Protein AF-A0A126QUI0-F1 (afdb_monomer_lite)

Sequence (239 aa):
MGNRAVITTEESFEKNSGLGVYLHWNGGRDSVQGFLEYCRLRSFRKPESDDYGWARLCQVAANFLGADGCSIGVDDISRLDMDNGDNGVYLIKDWKIVGRRFFDGEEQDCYSLHDFLHALDESQPEQQQLGNDMIDCLLYHDKVISDISWNYQYEINKRAEEGRNVEGFHVGRYYACNEKDPKTFVKITDKTRMELILEIEGEEKKLPRFIWKDGSESTILEDEYGRARTLDSSKEVIA

Radius of gyration: 23.45 Å; chains: 1; bounding box: 68×42×62 Å

Foldseek 3Di:
DAQKEKEDAPVLVVVLWDKIKIFPHNNADLSLLLLLVLCLQQVFDDPVPDCRNVVSSCQLSDLLVDDPDPGMDMDINNPDPQLVVHQHYFHDDSSDGPDGDNDDDDHDDPDDSLVSNQSSLVSHDPQSRCDSVSSVVCVVVVHHPVVPDDPPVVVVVVCVVVVHDDDDDHDDDDWPQPPVHNVFTFDQDPDPQDFGWGQGPNDTDTDQWWAFPVRDIDGQDQDVVRDGDDDPPVTHTDD

pLDDT: mean 71.41, std 26.22, range [27.52, 98.56]

Structure (mmCIF, N/CA/C/O backbone):
data_AF-A0A126QUI0-F1
#
_entry.id   AF-A0A126QUI0-F1
#
loop_
_atom_site.group_PDB
_atom_site.id
_atom_site.type_symbol
_atom_site.label_atom_id
_atom_site.label_alt_id
_atom_site.label_comp_id
_atom_site.label_asym_id
_atom_site.label_entity_id
_atom_site.label_seq_id
_atom_site.pdbx_PDB_ins_code
_atom_site.Cartn_x
_atom_site.Cartn_y
_atom_site.Cartn_z
_atom_site.occupancy
_atom_site.B_iso_or_equiv
_atom_site.auth_seq_id
_atom_site.auth_comp_id
_atom_site.auth_asym_id
_atom_site.auth_atom_id
_atom_site.pdbx_PDB_model_num
ATOM 1 N N . MET A 1 1 ? 24.501 1.499 -6.455 1.00 55.53 1 MET A N 1
ATOM 2 C CA . MET A 1 1 ? 23.534 1.845 -5.391 1.00 55.53 1 MET A CA 1
ATOM 3 C C . MET A 1 1 ? 22.246 1.164 -5.792 1.00 55.53 1 MET A C 1
ATOM 5 O O . MET A 1 1 ? 21.910 1.258 -6.965 1.00 55.53 1 MET A O 1
ATOM 9 N N . GLY A 1 2 ? 21.687 0.348 -4.903 1.00 80.06 2 GLY A N 1
ATOM 10 C CA . GLY A 1 2 ? 20.701 -0.683 -5.246 1.00 80.06 2 GLY A CA 1
ATOM 11 C C . GLY A 1 2 ? 19.479 -0.637 -4.336 1.00 80.06 2 GLY A C 1
ATOM 12 O O . GLY A 1 2 ? 19.351 0.284 -3.536 1.00 80.06 2 GLY A O 1
ATOM 13 N N . ASN A 1 3 ? 18.610 -1.641 -4.442 1.00 91.44 3 ASN A N 1
ATOM 14 C CA . ASN A 1 3 ? 17.268 -1.699 -3.837 1.00 91.44 3 ASN A CA 1
ATOM 15 C C . ASN A 1 3 ? 16.217 -0.804 -4.529 1.00 91.44 3 ASN A C 1
ATOM 17 O O . ASN A 1 3 ? 15.469 -0.061 -3.884 1.00 91.44 3 ASN A O 1
ATOM 21 N N . ARG A 1 4 ? 16.171 -0.890 -5.863 1.00 95.38 4 ARG A N 1
ATOM 22 C CA . ARG A 1 4 ? 15.147 -0.277 -6.722 1.00 95.38 4 ARG A CA 1
ATOM 23 C C . ARG A 1 4 ? 14.036 -1.252 -7.064 1.00 95.38 4 ARG A C 1
ATOM 25 O O . ARG A 1 4 ? 14.296 -2.450 -7.091 1.00 95.38 4 ARG A O 1
ATOM 32 N N . ALA A 1 5 ? 12.843 -0.748 -7.361 1.00 97.50 5 ALA A N 1
ATOM 33 C CA . ALA A 1 5 ? 11.744 -1.530 -7.927 1.00 97.50 5 ALA A CA 1
ATOM 34 C C . ALA A 1 5 ? 10.795 -0.660 -8.751 1.00 97.50 5 ALA A C 1
ATOM 36 O O . ALA A 1 5 ? 10.713 0.550 -8.541 1.00 97.50 5 ALA A O 1
ATOM 37 N N . VAL A 1 6 ? 10.013 -1.305 -9.614 1.00 98.19 6 VAL A N 1
ATOM 38 C CA . VAL A 1 6 ? 8.807 -0.726 -10.215 1.00 98.19 6 VAL A CA 1
ATOM 39 C C . VAL A 1 6 ? 7.585 -1.514 -9.744 1.00 98.19 6 VAL A C 1
ATOM 41 O O . VAL A 1 6 ? 7.621 -2.738 -9.665 1.00 98.19 6 VAL A O 1
ATOM 44 N N . ILE A 1 7 ? 6.492 -0.826 -9.438 1.00 98.50 7 ILE A N 1
ATOM 45 C CA . ILE A 1 7 ? 5.195 -1.412 -9.094 1.00 98.50 7 ILE A CA 1
ATOM 46 C C . ILE A 1 7 ? 4.208 -1.022 -10.190 1.00 98.50 7 ILE A C 1
ATOM 48 O O . ILE A 1 7 ? 4.038 0.164 -10.475 1.00 98.50 7 ILE A O 1
ATOM 52 N N . THR A 1 8 ? 3.548 -2.001 -10.803 1.00 98.25 8 THR A N 1
ATOM 53 C CA . THR A 1 8 ? 2.484 -1.768 -11.789 1.00 98.25 8 THR A CA 1
ATOM 54 C C . THR A 1 8 ? 1.475 -2.924 -11.799 1.00 98.25 8 THR A C 1
ATOM 56 O O . THR A 1 8 ? 1.642 -3.911 -11.085 1.00 98.25 8 THR A O 1
ATOM 59 N N . THR A 1 9 ? 0.408 -2.818 -12.585 1.00 97.62 9 THR A N 1
ATOM 60 C CA . THR A 1 9 ? -0.554 -3.908 -12.806 1.00 97.62 9 THR A CA 1
ATOM 61 C C . THR A 1 9 ? -0.087 -4.819 -13.940 1.00 97.62 9 THR A C 1
ATOM 63 O O . THR A 1 9 ? 0.653 -4.400 -14.832 1.00 97.62 9 THR A O 1
ATOM 66 N N . GLU A 1 10 ? -0.543 -6.074 -13.941 1.00 96.25 10 GLU A N 1
ATOM 67 C CA . GLU A 1 10 ? -0.253 -7.013 -15.038 1.00 96.25 10 GLU A CA 1
ATOM 68 C C . GLU A 1 10 ? -0.769 -6.492 -16.388 1.00 96.25 10 GLU A C 1
ATOM 70 O O . GLU A 1 10 ? -0.055 -6.558 -17.384 1.00 96.25 10 GLU A O 1
ATOM 75 N N . GLU A 1 11 ? -1.954 -5.874 -16.406 1.00 95.31 11 GLU A N 1
ATOM 76 C CA . GLU A 1 11 ? -2.524 -5.281 -17.619 1.00 95.31 11 GLU A CA 1
ATOM 77 C C . GLU A 1 11 ? -1.644 -4.162 -18.191 1.00 95.31 11 GLU A C 1
ATOM 79 O O . GLU A 1 11 ? -1.384 -4.146 -19.397 1.00 95.31 11 GLU A O 1
ATOM 84 N N . SER A 1 12 ? -1.182 -3.233 -17.343 1.00 95.81 12 SER A N 1
ATOM 85 C CA . SER A 1 12 ? -0.275 -2.173 -17.785 1.00 95.81 12 SER A CA 1
ATOM 86 C C . SER A 1 12 ? 1.005 -2.784 -18.343 1.00 95.81 12 SER A C 1
ATOM 88 O O . SER A 1 12 ? 1.416 -2.435 -19.449 1.00 95.81 12 SER A O 1
ATOM 90 N N . PHE A 1 13 ? 1.592 -3.743 -17.616 1.00 96.75 13 PHE A N 1
ATOM 91 C CA . PHE A 1 13 ? 2.826 -4.424 -18.001 1.00 96.75 13 PHE A CA 1
ATOM 92 C C . PHE A 1 13 ? 2.733 -5.084 -19.379 1.00 96.75 13 PHE A C 1
ATOM 94 O O . PHE A 1 13 ? 3.585 -4.848 -20.233 1.00 96.75 13 PHE A O 1
ATOM 101 N N . GLU A 1 14 ? 1.685 -5.872 -19.627 1.00 96.25 14 GLU A N 1
ATOM 102 C CA . GLU A 1 14 ? 1.482 -6.558 -20.909 1.00 96.25 14 GLU A CA 1
ATOM 103 C C . GLU A 1 14 ? 1.311 -5.582 -22.078 1.00 96.25 14 GLU A C 1
ATOM 105 O O . GLU A 1 14 ? 1.787 -5.840 -23.185 1.00 96.25 14 GLU A O 1
ATOM 110 N N . LYS A 1 15 ? 0.659 -4.441 -21.835 1.00 96.38 15 LYS A N 1
ATOM 111 C CA . LYS A 1 15 ? 0.484 -3.378 -22.832 1.00 96.38 15 LYS A CA 1
ATOM 112 C C . LYS A 1 15 ? 1.730 -2.515 -23.014 1.00 96.38 15 LYS A C 1
ATOM 114 O O . LYS A 1 15 ? 1.775 -1.733 -23.963 1.00 96.38 15 LYS A O 1
ATOM 119 N N . ASN A 1 16 ? 2.709 -2.633 -22.116 1.00 95.25 16 ASN A N 1
ATOM 120 C CA . ASN A 1 16 ? 3.830 -1.710 -21.984 1.00 95.25 16 ASN A CA 1
ATOM 121 C C . ASN A 1 16 ? 3.371 -0.234 -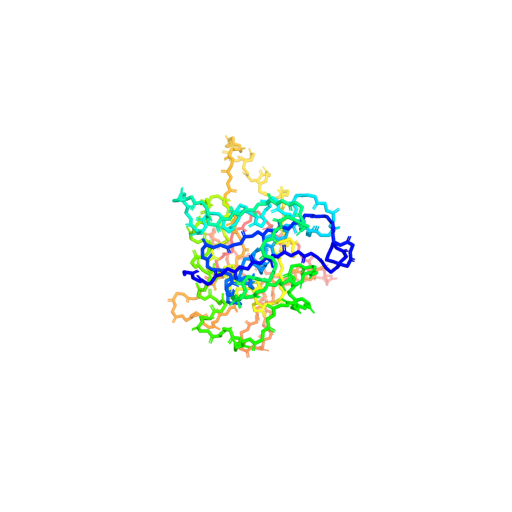21.971 1.00 95.25 16 ASN A C 1
ATOM 123 O O . ASN A 1 16 ? 3.959 0.615 -22.638 1.00 95.25 16 ASN A O 1
ATOM 127 N N . SER A 1 17 ? 2.257 0.050 -21.291 1.00 95.94 17 SER A N 1
ATOM 128 C CA . SER A 1 17 ? 1.678 1.391 -21.155 1.00 95.94 17 SER A CA 1
ATOM 129 C C . SER A 1 17 ? 0.709 1.428 -19.975 1.00 95.94 17 SER A C 1
ATOM 131 O O . SER A 1 17 ? 0.056 0.431 -19.677 1.00 95.94 17 SER A O 1
ATOM 133 N N . GLY A 1 18 ? 0.597 2.579 -19.317 1.00 94.75 18 GLY A N 1
ATOM 134 C CA . GLY A 1 18 ? -0.166 2.765 -18.085 1.00 94.75 18 GLY A CA 1
ATOM 135 C C . GLY A 1 18 ? 0.733 3.191 -16.930 1.00 94.75 18 GLY A C 1
ATOM 136 O O . GLY A 1 18 ? 1.946 3.293 -17.079 1.00 94.75 18 GLY A O 1
ATOM 137 N N . LEU A 1 19 ? 0.139 3.464 -15.770 1.00 96.31 19 LEU A N 1
ATOM 138 C CA . LEU A 1 19 ? 0.868 3.984 -14.613 1.00 96.31 19 LEU A CA 1
ATOM 139 C C . LEU A 1 19 ? 1.772 2.928 -13.966 1.00 96.31 19 LEU A C 1
ATOM 141 O O . LEU A 1 19 ? 1.395 1.762 -13.810 1.00 96.31 19 LEU A O 1
ATOM 145 N N . GLY A 1 20 ? 2.945 3.371 -13.521 1.00 96.94 20 GLY A N 1
ATOM 146 C CA . GLY A 1 20 ? 3.771 2.640 -12.572 1.00 96.94 20 GLY A CA 1
ATOM 147 C C . GLY A 1 20 ? 4.423 3.561 -11.553 1.00 96.94 20 GLY A C 1
ATOM 148 O O . GLY A 1 20 ? 4.577 4.764 -11.771 1.00 96.94 20 GLY A O 1
ATOM 149 N N . VAL A 1 21 ? 4.811 2.965 -10.431 1.00 97.69 21 VAL A N 1
ATOM 150 C CA . VAL A 1 21 ? 5.518 3.642 -9.343 1.00 97.69 21 VAL A CA 1
ATOM 151 C C . VAL A 1 21 ? 6.919 3.070 -9.246 1.00 97.69 21 VAL A C 1
ATOM 153 O O . VAL A 1 21 ? 7.087 1.869 -9.061 1.00 97.69 21 VAL A O 1
ATOM 156 N N . TYR A 1 22 ? 7.921 3.927 -9.365 1.00 97.06 22 TYR A N 1
ATOM 157 C CA . TYR A 1 22 ? 9.320 3.592 -9.133 1.00 97.06 22 TYR A CA 1
ATOM 158 C C . TYR A 1 22 ? 9.705 3.880 -7.679 1.00 97.06 22 TYR A C 1
ATOM 160 O O . TYR A 1 22 ? 9.282 4.898 -7.133 1.00 97.06 22 TYR A O 1
ATOM 168 N N . LEU A 1 23 ? 10.532 3.022 -7.080 1.00 96.25 23 LEU A N 1
ATOM 169 C CA . LEU A 1 23 ? 11.064 3.157 -5.719 1.00 96.25 23 LEU A CA 1
ATOM 170 C C . LEU A 1 23 ? 12.595 3.082 -5.713 1.00 96.25 23 LEU A C 1
ATOM 172 O O . LEU A 1 23 ? 13.169 2.243 -6.408 1.00 96.25 23 LEU A O 1
ATOM 176 N N . HIS A 1 24 ? 13.242 3.926 -4.901 1.00 92.69 24 HIS A N 1
ATOM 177 C CA . HIS A 1 24 ? 14.683 3.921 -4.624 1.00 92.69 24 HIS A CA 1
ATOM 178 C C . HIS A 1 24 ? 15.038 4.761 -3.378 1.00 92.69 24 HIS A C 1
ATOM 180 O O . HIS A 1 24 ? 15.360 5.931 -3.470 1.00 92.69 24 HIS A O 1
ATOM 186 N N . TRP A 1 25 ? 15.111 4.244 -2.167 1.00 91.44 25 TRP A N 1
ATOM 187 C CA . TRP A 1 25 ? 15.349 2.859 -1.783 1.00 91.44 25 TRP A CA 1
ATOM 188 C C . TRP A 1 25 ? 14.033 2.193 -1.352 1.00 91.44 25 TRP A C 1
ATOM 190 O O . TRP A 1 25 ? 12.963 2.759 -1.562 1.00 91.44 25 TRP A O 1
ATOM 200 N N . ASN A 1 26 ? 14.101 1.004 -0.747 1.00 93.19 26 ASN A N 1
ATOM 201 C CA . ASN A 1 26 ? 12.936 0.216 -0.311 1.00 93.19 26 ASN A CA 1
ATOM 202 C C . ASN A 1 26 ? 12.097 -0.373 -1.462 1.00 93.19 26 ASN A C 1
ATOM 204 O O . ASN A 1 26 ? 10.881 -0.506 -1.353 1.00 93.19 26 ASN A O 1
ATOM 208 N N . GLY A 1 27 ? 12.749 -0.769 -2.559 1.00 95.19 27 GLY A N 1
ATOM 209 C CA . GLY A 1 27 ? 12.136 -1.608 -3.594 1.00 95.19 27 GLY A CA 1
ATOM 210 C C . GLY A 1 27 ? 12.020 -3.095 -3.219 1.00 95.19 27 GLY A C 1
ATOM 211 O O . GLY A 1 27 ? 11.496 -3.895 -3.990 1.00 95.19 27 GLY A O 1
ATOM 212 N N . GLY A 1 28 ? 12.539 -3.500 -2.065 1.00 95.62 28 GLY A N 1
ATOM 213 C CA . GLY A 1 28 ? 12.534 -4.881 -1.601 1.00 95.62 28 GLY A CA 1
ATOM 214 C C . GLY A 1 28 ? 11.150 -5.383 -1.188 1.00 95.62 28 GLY A C 1
ATOM 215 O O . GLY A 1 28 ? 10.213 -4.601 -0.999 1.00 95.62 28 GLY A O 1
ATOM 216 N N . ARG A 1 29 ? 11.017 -6.708 -1.079 1.00 96.19 29 ARG A N 1
ATOM 217 C CA . ARG A 1 29 ? 9.735 -7.397 -0.880 1.00 96.19 29 ARG A CA 1
ATOM 218 C C . ARG A 1 29 ? 8.994 -6.923 0.356 1.00 96.19 29 ARG A C 1
ATOM 220 O O . ARG A 1 29 ? 7.809 -6.613 0.253 1.00 96.19 29 ARG A O 1
ATOM 227 N N . ASP A 1 30 ? 9.702 -6.848 1.479 1.00 95.31 30 ASP A N 1
ATOM 228 C CA . ASP A 1 30 ? 9.150 -6.479 2.783 1.00 95.31 30 ASP A CA 1
ATOM 229 C C . ASP A 1 30 ? 8.467 -5.109 2.700 1.00 95.31 30 ASP A C 1
ATOM 231 O O . ASP A 1 30 ? 7.315 -4.938 3.103 1.00 95.31 30 ASP A O 1
ATOM 235 N N . SER A 1 31 ? 9.146 -4.144 2.073 1.00 96.62 31 SER A N 1
ATOM 236 C CA . SER A 1 31 ? 8.644 -2.781 1.923 1.00 96.62 31 SER A CA 1
ATOM 237 C C . SER A 1 31 ? 7.492 -2.685 0.932 1.00 96.62 31 SER A C 1
ATOM 239 O O . SER A 1 31 ? 6.463 -2.090 1.244 1.00 96.62 31 SER A O 1
ATOM 241 N N . VAL A 1 32 ? 7.627 -3.292 -0.253 1.00 98.00 32 VAL A N 1
ATOM 242 C CA . VAL A 1 32 ? 6.565 -3.253 -1.269 1.00 98.00 32 VAL A CA 1
ATOM 243 C C . VAL A 1 32 ? 5.300 -3.926 -0.745 1.00 98.00 32 VAL A C 1
ATOM 245 O O . VAL A 1 32 ? 4.210 -3.375 -0.892 1.00 98.00 32 VAL A O 1
ATOM 248 N N . GLN A 1 33 ? 5.428 -5.074 -0.080 1.00 97.88 33 GLN A N 1
ATOM 249 C CA . GLN A 1 33 ? 4.297 -5.742 0.552 1.00 97.88 33 GLN A CA 1
ATOM 250 C C . GLN A 1 33 ? 3.677 -4.878 1.656 1.00 97.88 33 GLN A C 1
ATOM 252 O O . GLN A 1 33 ? 2.456 -4.750 1.693 1.00 97.88 33 GLN A O 1
ATOM 257 N N . GLY A 1 34 ? 4.489 -4.241 2.501 1.00 98.06 34 GLY A N 1
ATOM 258 C CA . GLY A 1 34 ? 4.008 -3.340 3.545 1.00 98.06 34 GLY A CA 1
ATOM 259 C C . GLY A 1 34 ? 3.244 -2.125 3.011 1.00 98.06 34 GLY A C 1
ATOM 260 O O . GLY A 1 34 ? 2.153 -1.829 3.495 1.00 98.06 34 GLY A O 1
ATOM 261 N N . PHE A 1 35 ? 3.750 -1.454 1.970 1.00 98.38 35 PHE A N 1
ATOM 262 C CA . PHE A 1 35 ? 3.059 -0.311 1.358 1.00 98.38 35 PHE A CA 1
ATOM 263 C C . PHE A 1 35 ? 1.693 -0.700 0.786 1.00 98.38 35 PHE A C 1
ATOM 265 O O . PHE A 1 35 ? 0.703 0.012 0.986 1.00 98.38 35 PHE A O 1
ATOM 272 N N . LEU A 1 36 ? 1.633 -1.832 0.081 1.00 98.56 36 LEU A N 1
ATOM 273 C CA . LEU A 1 36 ? 0.393 -2.338 -0.501 1.00 98.56 36 LEU A CA 1
ATOM 274 C C . LEU A 1 36 ? -0.598 -2.756 0.591 1.00 98.56 36 LEU A C 1
ATOM 276 O O . LEU A 1 36 ? -1.766 -2.367 0.543 1.00 98.56 36 LEU A O 1
ATOM 280 N N . GLU A 1 37 ? -0.126 -3.478 1.608 1.00 98.44 37 GLU A N 1
ATOM 281 C CA . GLU A 1 37 ? -0.962 -3.950 2.707 1.00 98.44 37 GLU A CA 1
ATOM 282 C C . GLU A 1 37 ? -1.531 -2.784 3.517 1.00 98.44 37 GLU A C 1
ATOM 284 O O . GLU A 1 37 ? -2.728 -2.755 3.788 1.00 98.44 37 GLU A O 1
ATOM 289 N N . TYR A 1 38 ? -0.739 -1.751 3.806 1.00 98.38 38 TYR A N 1
ATOM 290 C CA . TYR A 1 38 ? -1.246 -0.551 4.469 1.00 98.38 38 TYR A CA 1
ATOM 291 C C . TYR A 1 38 ? -2.357 0.131 3.655 1.00 98.38 38 TYR A C 1
ATOM 293 O O . TYR A 1 38 ? -3.402 0.504 4.196 1.00 98.38 38 TYR A O 1
ATOM 301 N N . CYS A 1 39 ? -2.190 0.240 2.332 1.00 98.00 39 CYS A N 1
ATOM 302 C CA . CYS A 1 39 ? -3.229 0.784 1.457 1.00 98.00 39 CYS A CA 1
ATOM 303 C C . CYS A 1 39 ? -4.512 -0.069 1.472 1.00 98.00 39 CYS A C 1
ATOM 305 O O . CYS A 1 39 ? -5.620 0.486 1.482 1.00 98.00 39 CYS A O 1
ATOM 307 N N . ARG A 1 40 ? -4.372 -1.402 1.534 1.00 97.38 40 ARG A N 1
ATOM 308 C CA . ARG A 1 40 ? -5.484 -2.347 1.719 1.00 97.38 40 ARG A CA 1
ATOM 309 C C . ARG A 1 40 ? -6.194 -2.100 3.046 1.00 97.38 40 ARG A C 1
ATOM 311 O O . ARG A 1 40 ? -7.404 -1.878 3.043 1.00 97.38 40 ARG A O 1
ATOM 318 N N . LEU A 1 41 ? -5.455 -2.077 4.158 1.00 92.69 41 LEU A N 1
ATOM 319 C CA . LEU A 1 41 ? -5.976 -1.848 5.510 1.00 92.69 41 LEU A CA 1
ATOM 320 C C . LEU A 1 41 ? -6.759 -0.535 5.591 1.00 92.69 41 LEU A C 1
ATOM 322 O O . LEU A 1 41 ? -7.856 -0.500 6.144 1.00 92.69 41 LEU A O 1
ATOM 326 N N . ARG A 1 42 ? -6.271 0.523 4.938 1.00 91.06 42 ARG A N 1
ATOM 327 C CA . ARG A 1 42 ? -6.943 1.829 4.835 1.00 91.06 42 ARG A CA 1
ATOM 328 C C . ARG A 1 42 ? -8.165 1.858 3.920 1.00 91.06 42 ARG A C 1
ATOM 330 O O . ARG A 1 42 ? -8.820 2.895 3.825 1.00 91.06 42 ARG A O 1
ATOM 337 N N . SER A 1 43 ? -8.501 0.743 3.272 1.00 91.31 43 SER A N 1
ATOM 338 C CA . SER A 1 43 ? -9.598 0.651 2.301 1.00 91.31 43 SER A CA 1
ATOM 339 C C . SER A 1 43 ? -9.471 1.672 1.168 1.00 91.31 43 SER A C 1
ATOM 341 O O . SER A 1 43 ? -10.472 2.192 0.670 1.00 91.31 43 SER A O 1
ATOM 343 N N . PHE A 1 44 ? -8.240 1.993 0.761 1.00 93.25 44 PHE A N 1
ATOM 344 C CA . PHE A 1 44 ? -8.037 2.859 -0.390 1.00 93.25 44 PHE A CA 1
ATOM 345 C C . PHE A 1 44 ? -8.510 2.171 -1.671 1.00 93.25 44 PHE A C 1
ATOM 347 O O . PHE A 1 44 ? -8.471 0.942 -1.803 1.00 93.25 44 PHE A O 1
ATOM 354 N N . ARG A 1 45 ? -8.968 2.989 -2.626 1.00 92.06 45 ARG A N 1
ATOM 355 C CA . ARG A 1 45 ? -9.365 2.508 -3.953 1.00 92.06 45 ARG A CA 1
ATOM 356 C C . ARG A 1 45 ? -8.209 1.764 -4.588 1.00 92.06 45 ARG A C 1
ATOM 358 O O . ARG A 1 45 ? -7.064 2.174 -4.460 1.00 92.06 45 ARG A O 1
ATOM 365 N N . LYS A 1 46 ? -8.528 0.674 -5.264 1.00 93.38 46 LYS A N 1
ATOM 366 C CA . LYS A 1 46 ? -7.527 -0.212 -5.835 1.00 93.38 46 LYS A CA 1
ATOM 367 C C . LYS A 1 46 ? -6.863 0.446 -7.054 1.00 93.38 46 LYS A C 1
ATOM 369 O O . LYS A 1 46 ? -7.560 1.164 -7.776 1.00 93.38 46 LYS A O 1
ATOM 374 N N . PRO A 1 47 ? -5.572 0.197 -7.321 1.00 91.12 47 PRO A N 1
ATOM 375 C CA . PRO A 1 47 ? -4.867 0.785 -8.464 1.00 91.12 47 PRO A CA 1
ATOM 376 C C . PRO A 1 47 ? -5.437 0.403 -9.841 1.00 91.12 47 PRO A C 1
ATOM 378 O O . PRO A 1 47 ? -5.202 1.109 -10.818 1.00 91.12 47 PRO A O 1
ATOM 381 N N . GLU A 1 48 ? -6.198 -0.694 -9.934 1.00 89.44 48 GLU A N 1
ATOM 382 C CA . GLU A 1 48 ? -6.878 -1.123 -11.165 1.00 89.44 48 GLU A CA 1
ATOM 383 C C . GLU A 1 48 ? -8.189 -0.361 -11.416 1.00 89.44 48 GLU A C 1
ATOM 385 O O . GLU A 1 48 ? -8.717 -0.395 -12.525 1.00 89.44 48 GLU A O 1
ATOM 390 N N . SER A 1 49 ? -8.743 0.294 -10.390 1.00 85.62 49 SER A N 1
ATOM 391 C CA . SER A 1 49 ? -10.013 1.014 -10.503 1.00 85.62 49 SER A CA 1
ATOM 392 C C . SER A 1 49 ? -9.843 2.374 -11.178 1.00 85.62 49 SER A C 1
ATOM 394 O O . SER A 1 49 ? -10.614 2.708 -12.075 1.00 85.62 49 SER A O 1
ATOM 396 N N . ASP A 1 50 ? -8.887 3.178 -10.703 1.00 82.56 50 ASP A N 1
ATOM 397 C CA . ASP A 1 50 ? -8.610 4.541 -11.166 1.00 82.56 50 ASP A CA 1
ATOM 398 C C . ASP A 1 50 ? -7.228 5.045 -10.680 1.00 82.56 50 ASP A C 1
ATOM 400 O O . ASP A 1 50 ? -6.443 4.325 -10.057 1.00 82.56 50 ASP A O 1
ATOM 404 N N . ASP A 1 51 ? -6.923 6.310 -10.972 1.00 88.56 51 ASP A N 1
ATOM 405 C CA . ASP A 1 51 ? -5.690 7.007 -10.594 1.00 88.56 51 ASP A CA 1
ATOM 406 C C . ASP A 1 51 ? -5.568 7.308 -9.084 1.00 88.56 51 ASP A C 1
ATOM 408 O O . ASP A 1 51 ? -4.458 7.522 -8.585 1.00 88.56 51 ASP A O 1
ATOM 412 N N . TYR A 1 52 ? -6.662 7.263 -8.315 1.00 92.50 52 TYR A N 1
ATOM 413 C CA . TYR A 1 52 ? -6.631 7.554 -6.876 1.00 92.50 52 TYR A CA 1
ATOM 414 C C . TYR A 1 52 ? -5.891 6.482 -6.074 1.00 92.50 52 TYR A C 1
ATOM 416 O O . TYR A 1 52 ? -5.262 6.813 -5.064 1.00 92.50 52 TYR A O 1
ATOM 424 N N . GLY A 1 53 ? -5.949 5.214 -6.497 1.00 94.50 53 GLY A N 1
ATOM 425 C CA . GLY A 1 53 ? -5.182 4.140 -5.861 1.00 94.50 53 GLY A CA 1
ATOM 426 C C . GLY A 1 53 ? -3.680 4.406 -5.940 1.00 94.50 53 GLY A C 1
ATOM 427 O O . GLY A 1 53 ? -2.990 4.408 -4.922 1.00 94.50 53 GLY A O 1
ATOM 428 N N . TRP A 1 54 ? -3.192 4.763 -7.128 1.00 96.75 54 TRP A N 1
ATOM 429 C CA . TRP A 1 54 ? -1.797 5.154 -7.342 1.00 96.75 54 TRP A CA 1
ATOM 430 C C . TRP A 1 54 ? -1.399 6.360 -6.496 1.00 96.75 54 TRP A C 1
ATOM 432 O O . TRP A 1 54 ? -0.375 6.319 -5.817 1.00 96.75 54 TRP A O 1
ATOM 442 N N . ALA A 1 55 ? -2.238 7.399 -6.456 1.00 96.44 55 ALA A N 1
ATOM 443 C CA . ALA A 1 55 ? -1.973 8.583 -5.644 1.00 96.44 55 ALA A CA 1
ATOM 444 C C . ALA A 1 55 ? -1.805 8.246 -4.150 1.00 96.44 55 ALA A C 1
ATOM 446 O O . ALA A 1 55 ? -0.932 8.805 -3.482 1.00 96.44 55 ALA A O 1
ATOM 447 N N . ARG A 1 56 ? -2.609 7.314 -3.619 1.00 96.50 56 ARG A N 1
ATOM 448 C CA . ARG A 1 56 ? -2.495 6.870 -2.221 1.00 96.50 56 ARG A CA 1
ATOM 449 C C . ARG A 1 56 ? -1.279 5.991 -1.972 1.00 96.50 56 ARG A C 1
ATOM 451 O O . ARG A 1 56 ? -0.627 6.194 -0.952 1.00 96.50 56 ARG A O 1
ATOM 458 N N . LEU A 1 57 ? -0.927 5.107 -2.904 1.00 97.62 57 LEU A N 1
ATOM 459 C CA . LEU A 1 57 ? 0.320 4.345 -2.822 1.00 97.62 57 LEU A CA 1
ATOM 460 C C . LEU A 1 57 ? 1.531 5.283 -2.763 1.00 97.62 57 LEU A C 1
ATOM 462 O O . LEU A 1 57 ? 2.380 5.143 -1.886 1.00 97.62 57 LEU A O 1
ATOM 466 N N . CYS A 1 58 ? 1.572 6.283 -3.648 1.00 96.75 58 CYS A N 1
ATOM 467 C CA . CYS A 1 58 ? 2.639 7.275 -3.664 1.00 96.75 58 CYS A CA 1
ATOM 468 C C . CYS A 1 58 ? 2.698 8.084 -2.374 1.00 96.75 58 CYS A C 1
ATOM 470 O O . CYS A 1 58 ? 3.784 8.290 -1.851 1.00 96.75 58 CYS A O 1
ATOM 472 N N . GLN A 1 59 ? 1.553 8.519 -1.842 1.00 96.19 59 GLN A N 1
ATOM 473 C CA . GLN A 1 59 ? 1.505 9.233 -0.568 1.00 96.19 59 GLN A CA 1
ATOM 474 C C . GLN A 1 59 ? 2.063 8.384 0.579 1.00 96.19 59 GLN A C 1
ATOM 476 O O . GLN A 1 59 ? 2.940 8.852 1.298 1.00 96.19 59 GLN A O 1
ATOM 481 N N . VAL A 1 60 ? 1.571 7.152 0.740 1.00 97.25 60 VAL A N 1
ATOM 482 C CA . VAL A 1 60 ? 1.975 6.255 1.833 1.00 97.25 60 VAL A CA 1
ATOM 483 C C . VAL A 1 60 ? 3.475 5.979 1.778 1.00 97.25 60 VAL A C 1
ATOM 485 O O . VAL A 1 60 ? 4.161 6.135 2.788 1.00 97.25 60 VAL A O 1
ATOM 488 N N . ALA A 1 61 ? 3.991 5.641 0.593 1.00 96.88 61 ALA A N 1
ATOM 489 C CA . ALA A 1 61 ? 5.410 5.378 0.399 1.00 96.88 61 ALA A CA 1
ATOM 490 C C . ALA A 1 61 ? 6.266 6.645 0.574 1.00 96.88 61 ALA A C 1
ATOM 492 O O . ALA A 1 61 ? 7.284 6.599 1.256 1.00 96.88 61 ALA A O 1
ATOM 493 N N . ALA A 1 62 ? 5.859 7.791 0.019 1.00 95.50 62 ALA A N 1
ATOM 494 C CA . ALA A 1 62 ? 6.611 9.043 0.144 1.00 95.50 62 ALA A CA 1
ATOM 495 C C . ALA A 1 62 ? 6.708 9.530 1.598 1.00 95.50 62 ALA A C 1
ATOM 497 O O . ALA A 1 62 ? 7.766 9.999 2.009 1.00 95.50 62 ALA A O 1
ATOM 498 N N . ASN A 1 63 ? 5.634 9.388 2.380 1.00 95.69 63 ASN A N 1
ATOM 499 C CA . ASN A 1 63 ? 5.631 9.737 3.802 1.00 95.69 63 ASN A CA 1
ATOM 500 C C . ASN A 1 63 ? 6.681 8.932 4.586 1.00 95.69 63 ASN A C 1
ATOM 502 O O . ASN A 1 63 ? 7.391 9.495 5.414 1.00 95.69 63 ASN A O 1
ATOM 506 N N . PHE A 1 64 ? 6.829 7.644 4.267 1.00 95.75 64 PHE A N 1
ATOM 507 C CA . PHE A 1 64 ? 7.817 6.768 4.895 1.00 95.75 64 PHE A CA 1
ATOM 508 C C . PHE A 1 64 ? 9.251 7.034 4.432 1.00 95.75 64 PHE A C 1
ATOM 510 O O . PHE A 1 64 ? 10.180 7.032 5.233 1.00 95.75 64 PHE A O 1
ATOM 517 N N . LEU A 1 65 ? 9.440 7.264 3.130 1.00 93.12 65 LEU A N 1
ATOM 518 C CA . LEU A 1 65 ? 10.758 7.497 2.531 1.00 93.12 65 LEU A CA 1
ATOM 519 C C . LEU A 1 65 ? 11.341 8.876 2.875 1.00 93.12 65 LEU A C 1
ATOM 521 O O . LEU A 1 65 ? 12.551 9.071 2.765 1.00 93.12 65 LEU A O 1
ATOM 525 N N . GLY A 1 66 ? 10.498 9.827 3.280 1.00 87.38 66 GLY A N 1
ATOM 526 C CA . GLY A 1 66 ? 10.902 11.195 3.580 1.00 87.38 66 GLY A CA 1
ATOM 527 C C . GLY A 1 66 ? 11.079 12.074 2.335 1.00 87.38 66 GLY A C 1
ATOM 528 O O . GLY A 1 66 ? 10.800 11.686 1.199 1.00 87.38 66 GLY A O 1
ATOM 529 N N . ALA A 1 67 ? 11.525 13.313 2.559 1.00 78.25 67 ALA A N 1
ATOM 530 C CA . ALA A 1 67 ? 11.535 14.377 1.549 1.00 78.25 67 ALA A CA 1
ATOM 531 C C . ALA A 1 67 ? 12.887 14.576 0.831 1.00 78.25 67 ALA A C 1
ATOM 533 O O . ALA A 1 67 ? 13.021 15.515 0.045 1.00 78.25 67 ALA A O 1
ATOM 534 N N . ASP A 1 68 ? 13.871 13.699 1.050 1.00 74.75 68 ASP A N 1
ATOM 535 C CA . ASP A 1 68 ? 15.260 13.890 0.586 1.00 74.75 68 ASP A CA 1
ATOM 536 C C . ASP A 1 68 ? 15.468 13.662 -0.930 1.00 74.75 68 ASP A C 1
ATOM 538 O O . ASP A 1 68 ? 16.573 13.807 -1.454 1.00 74.75 68 ASP A O 1
ATOM 542 N N . GLY A 1 69 ? 14.380 13.416 -1.668 1.00 71.12 69 GLY A N 1
ATOM 543 C CA . GLY A 1 69 ? 14.321 13.488 -3.129 1.00 71.12 69 GLY A CA 1
ATOM 544 C C . GLY A 1 69 ? 14.750 12.213 -3.868 1.00 71.12 69 GLY A C 1
ATOM 545 O O . GLY A 1 69 ? 15.526 11.399 -3.382 1.00 71.12 69 GLY A O 1
ATOM 546 N N . CYS A 1 70 ? 14.200 12.033 -5.076 1.00 80.56 70 CYS A N 1
ATOM 547 C CA . CYS A 1 70 ? 14.436 10.919 -6.019 1.00 80.56 70 CYS A CA 1
ATOM 548 C C . CYS A 1 70 ? 14.141 9.493 -5.514 1.00 80.56 70 CYS A C 1
ATOM 550 O O . CYS A 1 70 ? 14.491 8.534 -6.204 1.00 80.56 70 CYS A O 1
ATOM 552 N N . SER A 1 71 ? 13.474 9.348 -4.363 1.00 90.06 71 SER A N 1
ATOM 553 C CA . SER A 1 71 ? 13.194 8.026 -3.789 1.00 90.06 71 SER A CA 1
ATOM 554 C C . SER A 1 71 ? 11.908 7.364 -4.259 1.00 90.06 71 SER A C 1
ATOM 556 O O . SER A 1 71 ? 11.732 6.158 -4.104 1.00 90.06 71 SER A O 1
ATOM 558 N N . ILE A 1 72 ? 11.027 8.144 -4.875 1.00 94.12 72 ILE A N 1
ATOM 559 C CA . ILE A 1 72 ? 9.797 7.668 -5.486 1.00 94.12 72 ILE A CA 1
ATOM 560 C C . ILE A 1 72 ? 9.544 8.436 -6.781 1.00 94.12 72 ILE A C 1
ATOM 562 O O . ILE A 1 72 ? 9.799 9.639 -6.856 1.00 94.12 72 ILE A O 1
ATOM 566 N N . GLY A 1 73 ? 9.063 7.739 -7.806 1.00 94.31 73 GLY A N 1
ATOM 567 C CA . GLY A 1 73 ? 8.705 8.319 -9.098 1.00 94.31 73 GLY A CA 1
ATOM 568 C C . GLY A 1 73 ? 7.402 7.737 -9.633 1.00 94.31 73 GLY A C 1
ATOM 569 O O . GLY A 1 73 ? 7.033 6.620 -9.284 1.00 94.31 73 GLY A O 1
ATOM 570 N N . VAL A 1 74 ? 6.714 8.498 -10.483 1.00 95.50 74 VAL A N 1
ATOM 571 C CA . VAL A 1 74 ? 5.499 8.070 -11.188 1.00 95.50 74 VAL A CA 1
ATOM 572 C C . VAL A 1 74 ? 5.644 8.458 -12.649 1.00 95.50 74 VAL A C 1
ATOM 574 O O . VAL A 1 74 ? 5.918 9.620 -12.944 1.00 95.50 74 VAL A O 1
ATOM 577 N N . ASP A 1 75 ? 5.455 7.503 -13.551 1.00 96.62 75 ASP A N 1
ATOM 578 C CA . ASP A 1 75 ? 5.401 7.751 -14.994 1.00 96.62 75 ASP A CA 1
ATOM 579 C C . ASP A 1 75 ? 4.608 6.623 -15.673 1.00 96.62 75 ASP A C 1
ATOM 581 O O . ASP A 1 75 ? 4.134 5.683 -15.023 1.00 96.62 75 ASP A O 1
ATOM 585 N N . ASP A 1 76 ? 4.470 6.720 -16.991 1.00 97.12 76 ASP A N 1
ATOM 586 C CA . ASP A 1 76 ? 4.102 5.584 -17.820 1.00 97.12 76 ASP A CA 1
ATOM 587 C C . ASP A 1 76 ? 5.182 4.495 -17.723 1.00 97.12 76 ASP A C 1
ATOM 589 O O . ASP A 1 76 ? 6.381 4.783 -17.804 1.00 97.12 76 ASP A O 1
ATOM 593 N N . ILE A 1 77 ? 4.772 3.235 -17.568 1.00 96.25 77 ILE A N 1
ATOM 594 C CA . ILE A 1 77 ? 5.715 2.135 -17.342 1.00 96.25 77 ILE A CA 1
ATOM 595 C C . ILE A 1 77 ? 6.741 1.954 -18.463 1.00 96.25 77 ILE A C 1
ATOM 597 O O . ILE A 1 77 ? 7.834 1.465 -18.193 1.00 96.25 77 ILE A O 1
ATOM 601 N N . SER A 1 78 ? 6.444 2.400 -19.692 1.00 96.38 78 SER A N 1
ATOM 602 C CA . SER A 1 78 ? 7.389 2.344 -20.815 1.00 96.38 78 SER A CA 1
ATOM 603 C C . SER A 1 78 ? 8.636 3.209 -20.603 1.00 96.38 78 SER A C 1
ATOM 605 O O . SER A 1 78 ? 9.605 3.091 -21.356 1.00 96.38 78 SER A O 1
ATOM 607 N N . ARG A 1 79 ? 8.619 4.087 -19.592 1.00 97.06 79 ARG A N 1
ATOM 608 C CA . ARG A 1 79 ? 9.706 5.007 -19.234 1.00 97.06 79 ARG A CA 1
ATOM 609 C C . ARG A 1 79 ? 10.376 4.674 -17.904 1.00 97.06 79 ARG A C 1
ATOM 611 O O . ARG A 1 79 ? 11.346 5.338 -17.544 1.00 97.06 79 ARG A O 1
ATOM 618 N N . LEU A 1 80 ? 9.868 3.687 -17.168 1.00 96.25 80 LEU A N 1
ATOM 619 C CA . LEU A 1 80 ? 10.395 3.314 -15.858 1.00 96.25 80 LEU A CA 1
ATOM 620 C C . LEU A 1 80 ? 11.528 2.284 -15.971 1.00 96.25 80 LEU A C 1
ATOM 622 O O . LEU A 1 80 ? 11.588 1.489 -16.908 1.00 96.25 80 LEU A O 1
ATOM 626 N N . ASP A 1 81 ? 12.411 2.281 -14.972 1.00 94.31 81 ASP A N 1
ATOM 627 C CA . ASP A 1 81 ? 13.549 1.360 -14.845 1.00 94.31 81 ASP A CA 1
ATOM 628 C C . ASP A 1 81 ? 13.085 -0.050 -14.417 1.00 94.31 81 ASP A C 1
ATOM 630 O O . ASP A 1 81 ? 13.195 -0.451 -13.256 1.00 94.31 81 ASP A O 1
ATOM 634 N N . MET A 1 82 ? 12.462 -0.777 -15.352 1.00 95.38 82 MET A N 1
ATOM 635 C CA . MET A 1 82 ? 11.854 -2.092 -15.108 1.00 95.38 82 MET A CA 1
ATOM 636 C C . MET A 1 82 ? 12.885 -3.212 -14.920 1.00 95.38 82 MET A C 1
ATOM 638 O O . MET A 1 82 ? 12.735 -4.031 -14.017 1.00 95.38 82 MET A O 1
ATOM 642 N N . ASP A 1 83 ? 13.932 -3.235 -15.746 1.00 94.75 83 ASP A N 1
ATOM 643 C CA . ASP A 1 83 ? 15.056 -4.174 -15.637 1.00 94.75 83 ASP A CA 1
ATOM 644 C C . ASP A 1 83 ? 16.200 -3.518 -14.857 1.00 94.75 83 ASP A C 1
ATOM 646 O O . ASP A 1 83 ? 17.294 -3.258 -15.358 1.00 94.75 83 ASP A O 1
ATOM 650 N N . ASN A 1 84 ? 15.885 -3.155 -13.613 1.00 92.69 84 ASN A N 1
ATOM 651 C CA . ASN A 1 84 ? 16.788 -2.392 -12.760 1.00 92.69 84 ASN A CA 1
ATOM 652 C C . ASN A 1 84 ? 17.966 -3.230 -12.231 1.00 92.69 84 ASN A C 1
ATOM 654 O O . ASN A 1 84 ? 18.920 -2.654 -11.716 1.00 92.69 84 ASN A O 1
ATOM 658 N N . GLY A 1 85 ? 17.942 -4.562 -12.336 1.00 92.31 85 GLY A N 1
ATOM 659 C CA . GLY A 1 85 ? 18.964 -5.440 -11.748 1.00 92.31 85 GLY A CA 1
ATOM 660 C C . GLY A 1 85 ? 18.947 -5.499 -10.213 1.00 92.31 85 GLY A C 1
ATOM 661 O O . GLY A 1 85 ? 19.913 -5.962 -9.614 1.00 92.31 85 GLY A O 1
ATOM 662 N N . ASP A 1 86 ? 17.879 -5.001 -9.578 1.00 94.31 86 ASP A N 1
ATOM 663 C CA . ASP A 1 86 ? 17.612 -5.130 -8.145 1.00 94.31 86 ASP A CA 1
ATOM 664 C C . ASP A 1 86 ? 16.357 -5.995 -7.933 1.00 94.31 86 ASP A C 1
ATOM 666 O O . ASP A 1 86 ? 16.437 -7.218 -7.904 1.00 94.31 86 ASP A O 1
ATOM 670 N N . ASN A 1 87 ? 15.181 -5.372 -7.795 1.00 96.50 87 ASN A N 1
ATOM 671 C CA . ASN A 1 87 ? 13.933 -6.061 -7.474 1.00 96.50 87 ASN A CA 1
ATOM 672 C C . ASN A 1 87 ? 12.992 -6.224 -8.673 1.00 96.50 87 ASN A C 1
ATOM 674 O O . ASN A 1 87 ? 11.911 -6.802 -8.510 1.00 96.50 87 ASN A O 1
ATOM 678 N N . GLY A 1 88 ? 13.375 -5.703 -9.838 1.00 96.75 88 GLY A N 1
ATOM 679 C CA . GLY A 1 88 ? 12.587 -5.784 -11.058 1.00 96.75 88 GLY A CA 1
ATOM 680 C C . GLY A 1 88 ? 11.251 -5.051 -10.942 1.00 96.75 88 GLY A C 1
ATOM 681 O O . GLY A 1 88 ? 11.170 -3.950 -10.384 1.00 96.75 88 GLY A O 1
ATOM 682 N N . VAL A 1 89 ? 10.202 -5.683 -11.467 1.00 98.25 89 VAL A N 1
ATOM 683 C CA . VAL A 1 89 ? 8.830 -5.169 -11.493 1.00 98.25 89 VAL A CA 1
ATOM 684 C C . VAL A 1 89 ? 7.920 -6.075 -10.673 1.00 98.25 89 VAL A C 1
ATOM 686 O O . VAL A 1 89 ? 7.793 -7.266 -10.969 1.00 98.25 89 VAL A O 1
ATOM 689 N N . TYR A 1 90 ? 7.229 -5.507 -9.690 1.00 98.50 90 TYR A N 1
ATOM 690 C CA . TYR A 1 90 ? 6.114 -6.155 -9.010 1.00 98.50 90 TYR A CA 1
ATOM 691 C C . TYR A 1 90 ? 4.826 -5.922 -9.786 1.00 98.50 90 TYR A C 1
ATOM 693 O O . TYR A 1 90 ? 4.447 -4.782 -10.061 1.00 98.50 90 TYR A O 1
ATOM 701 N N . LEU A 1 91 ? 4.143 -7.021 -10.094 1.00 98.44 91 LEU A N 1
ATOM 702 C CA . LEU A 1 91 ? 2.806 -7.006 -10.664 1.00 98.44 91 LEU A CA 1
ATOM 703 C C . LEU A 1 91 ? 1.803 -7.109 -9.524 1.00 98.44 91 LEU A C 1
ATOM 705 O O . LEU A 1 91 ? 1.864 -8.059 -8.735 1.00 98.44 91 LEU A O 1
ATOM 709 N N . ILE A 1 92 ? 0.894 -6.143 -9.438 1.00 98.25 92 ILE A N 1
ATOM 710 C CA . ILE A 1 92 ? -0.098 -6.072 -8.368 1.00 98.25 92 ILE A CA 1
ATOM 711 C C . ILE A 1 92 ? -1.523 -6.260 -8.878 1.00 98.25 92 ILE A C 1
ATOM 713 O O . ILE A 1 92 ? -1.839 -5.960 -10.031 1.00 98.25 92 ILE A O 1
ATOM 717 N N . LYS A 1 93 ? -2.363 -6.776 -7.981 1.00 97.12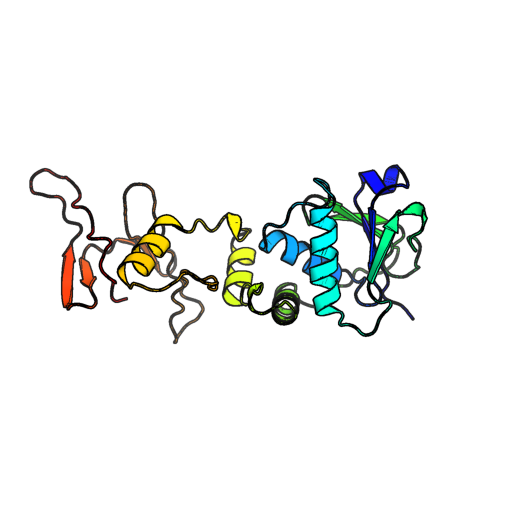 93 LYS A N 1
ATOM 718 C CA . LYS A 1 93 ? -3.815 -6.821 -8.105 1.00 97.12 93 LYS A CA 1
ATOM 719 C C . LYS A 1 93 ? -4.453 -6.720 -6.729 1.00 97.12 93 LYS A C 1
ATOM 721 O O . LYS A 1 93 ? -4.041 -7.449 -5.830 1.00 97.12 93 LYS A O 1
ATOM 726 N N . ASP A 1 94 ? -5.468 -5.874 -6.556 1.00 95.56 94 ASP A N 1
ATOM 727 C CA . ASP A 1 94 ? -6.226 -5.779 -5.296 1.00 95.56 94 ASP A CA 1
ATOM 728 C C . ASP A 1 94 ? -5.320 -5.542 -4.065 1.00 95.56 94 ASP A C 1
ATOM 730 O O . ASP A 1 94 ? -5.519 -6.152 -3.013 1.00 95.56 94 ASP A O 1
ATOM 734 N N . TRP A 1 95 ? -4.301 -4.682 -4.207 1.00 97.62 95 TRP A N 1
ATOM 735 C CA . TRP A 1 95 ? -3.270 -4.429 -3.184 1.00 97.62 95 TRP A CA 1
ATOM 736 C C . TRP A 1 95 ? -2.421 -5.652 -2.794 1.00 97.62 95 TRP A C 1
ATOM 738 O O . TRP A 1 95 ? -1.812 -5.684 -1.729 1.00 97.62 95 TRP A O 1
ATOM 748 N N . LYS A 1 96 ? -2.346 -6.671 -3.650 1.00 97.44 96 LYS A N 1
ATOM 749 C CA . LYS A 1 96 ? -1.497 -7.850 -3.450 1.00 97.44 96 LYS A CA 1
ATOM 750 C C . LYS A 1 96 ? -0.512 -7.985 -4.596 1.00 97.44 96 LYS A C 1
ATOM 752 O O . LYS A 1 96 ? -0.849 -7.709 -5.743 1.00 97.44 96 LYS A O 1
ATOM 757 N N . ILE A 1 97 ? 0.694 -8.455 -4.295 1.00 98.00 97 ILE A N 1
ATOM 758 C CA . ILE A 1 97 ? 1.658 -8.857 -5.323 1.00 98.00 97 ILE A CA 1
ATOM 759 C C . ILE A 1 97 ? 1.187 -10.192 -5.903 1.00 98.00 97 ILE A C 1
ATOM 761 O O . ILE A 1 97 ? 1.098 -11.183 -5.179 1.00 98.00 97 ILE A O 1
ATOM 765 N N . VAL A 1 98 ? 0.899 -10.214 -7.201 1.00 97.88 98 VAL A N 1
ATOM 766 C CA . VAL A 1 98 ? 0.448 -11.407 -7.940 1.00 97.88 98 VAL A CA 1
ATOM 767 C C . VAL A 1 98 ? 1.509 -11.962 -8.883 1.00 97.88 98 VAL A C 1
ATOM 769 O O . VAL A 1 98 ? 1.383 -13.085 -9.362 1.00 97.88 98 VAL A O 1
ATOM 772 N N . GLY A 1 99 ? 2.578 -11.208 -9.126 1.00 97.12 99 GLY A N 1
ATOM 773 C CA . GLY A 1 99 ? 3.684 -11.662 -9.952 1.00 97.12 99 GLY A CA 1
ATOM 774 C C . GLY A 1 99 ? 4.903 -10.763 -9.844 1.00 97.12 99 GLY A C 1
ATOM 775 O O . GLY A 1 99 ? 4.862 -9.682 -9.255 1.00 97.12 99 GLY A O 1
ATOM 776 N N . ARG A 1 100 ? 5.998 -11.229 -10.443 1.00 96.94 100 ARG A N 1
ATOM 777 C CA . ARG A 1 100 ? 7.260 -10.499 -10.527 1.00 96.94 100 ARG A CA 1
ATOM 778 C C . ARG A 1 100 ? 7.882 -10.679 -11.911 1.00 96.94 100 ARG A C 1
ATOM 780 O O . ARG A 1 100 ? 7.686 -11.722 -12.546 1.00 96.94 100 ARG A O 1
ATOM 787 N N . ARG A 1 101 ? 8.565 -9.654 -12.416 1.00 97.56 101 ARG A N 1
ATOM 788 C CA . ARG A 1 101 ? 9.305 -9.658 -13.691 1.00 97.56 101 ARG A CA 1
ATOM 789 C C . ARG A 1 101 ? 10.678 -9.036 -13.475 1.00 97.56 101 ARG A C 1
ATOM 791 O O . ARG A 1 101 ? 10.822 -8.213 -12.580 1.00 97.56 101 ARG A O 1
ATOM 798 N N . PHE A 1 102 ? 11.652 -9.425 -14.297 1.00 95.69 102 PHE A N 1
ATOM 799 C CA . PHE A 1 102 ? 13.032 -8.921 -14.225 1.00 95.69 102 PHE A CA 1
ATOM 800 C C . PHE A 1 102 ? 13.662 -9.079 -12.831 1.00 95.69 102 PHE A C 1
ATOM 802 O O . PHE A 1 102 ? 14.325 -8.181 -12.324 1.00 95.69 102 PHE A O 1
ATOM 809 N N . PHE A 1 103 ? 13.393 -10.219 -12.191 1.00 95.19 103 PHE A N 1
ATOM 810 C CA . PHE A 1 103 ? 13.956 -10.583 -10.899 1.00 95.19 103 PHE A CA 1
ATOM 811 C C . PHE A 1 103 ? 14.439 -12.031 -10.943 1.00 95.19 103 PHE A C 1
ATOM 813 O O . PHE A 1 103 ? 13.656 -12.942 -11.218 1.00 95.19 103 PHE A O 1
ATOM 820 N N . ASP A 1 104 ? 15.724 -12.221 -10.683 1.00 88.94 104 ASP A N 1
ATOM 821 C CA . ASP A 1 104 ? 16.441 -13.498 -10.672 1.00 88.94 104 ASP A CA 1
ATOM 822 C C . ASP A 1 104 ? 17.229 -13.721 -9.365 1.00 88.94 104 ASP A C 1
ATOM 824 O O . ASP A 1 104 ? 17.970 -14.697 -9.243 1.00 88.94 104 ASP A O 1
ATOM 828 N N . GLY A 1 105 ? 17.050 -12.830 -8.384 1.00 86.12 105 GLY A N 1
ATOM 829 C CA . GLY A 1 105 ? 17.700 -12.879 -7.077 1.00 86.12 105 GLY A CA 1
ATOM 830 C C . GLY A 1 105 ? 16.943 -13.685 -6.016 1.00 86.12 105 GLY A C 1
ATOM 831 O O . GLY A 1 105 ? 15.928 -14.331 -6.276 1.00 86.12 105 GLY A O 1
ATOM 832 N N . GLU A 1 106 ? 17.447 -13.618 -4.783 1.00 86.69 106 GLU A N 1
ATOM 833 C CA . GLU A 1 106 ? 16.785 -14.184 -3.604 1.00 86.69 106 GLU A CA 1
ATOM 834 C C . GLU A 1 106 ? 15.771 -13.193 -3.026 1.00 86.69 106 GLU A C 1
ATOM 836 O O . GLU A 1 106 ? 16.055 -12.001 -2.883 1.00 86.69 106 GLU A O 1
ATOM 841 N N . GLU A 1 107 ? 14.571 -13.684 -2.716 1.00 88.75 107 GLU A N 1
ATOM 842 C CA . GLU A 1 107 ? 13.506 -12.866 -2.140 1.00 88.75 107 GLU A CA 1
ATOM 843 C C . GLU A 1 107 ? 13.942 -12.317 -0.772 1.00 88.75 107 GLU A C 1
ATOM 845 O O . GLU A 1 107 ? 14.456 -13.053 0.070 1.00 88.75 107 GLU A O 1
ATOM 850 N N . GLN A 1 108 ? 13.733 -11.018 -0.554 1.00 86.94 108 GLN A N 1
ATOM 851 C CA . GLN A 1 108 ? 13.942 -10.414 0.757 1.00 86.94 108 GLN A CA 1
ATOM 852 C C . GLN A 1 108 ? 12.848 -10.903 1.722 1.00 86.94 108 GLN A C 1
ATOM 854 O O . GLN A 1 108 ? 11.677 -10.888 1.356 1.00 86.94 108 GLN A O 1
ATOM 859 N N . ASP A 1 109 ? 13.245 -11.324 2.923 1.00 87.12 109 ASP A N 1
ATOM 860 C CA . ASP A 1 109 ? 12.354 -11.732 4.023 1.00 87.12 109 ASP A CA 1
ATOM 861 C C . ASP A 1 109 ? 13.073 -11.471 5.359 1.00 87.12 109 ASP A C 1
ATOM 863 O O . ASP A 1 109 ? 13.453 -12.380 6.099 1.00 87.12 109 ASP A O 1
ATOM 867 N N . CYS A 1 110 ? 13.426 -10.205 5.591 1.00 86.75 110 CYS A N 1
ATOM 868 C CA . CYS A 1 110 ? 14.276 -9.801 6.714 1.00 86.75 110 CYS A CA 1
ATOM 869 C C . CYS A 1 110 ? 13.477 -9.146 7.842 1.00 86.75 110 CYS A C 1
ATOM 871 O O . CYS A 1 110 ? 13.901 -9.192 8.999 1.00 86.75 110 CYS A O 1
ATOM 873 N N . TYR A 1 111 ? 12.359 -8.502 7.506 1.00 86.19 111 TYR A N 1
ATOM 874 C CA . TYR A 1 111 ? 11.545 -7.734 8.439 1.00 86.19 111 TYR A CA 1
ATOM 875 C C . TYR A 1 111 ? 10.130 -8.288 8.506 1.00 86.19 111 TYR A C 1
ATOM 877 O O . TYR A 1 111 ? 9.523 -8.620 7.489 1.00 86.19 111 TYR A O 1
ATOM 885 N N . SER A 1 112 ? 9.575 -8.349 9.718 1.00 93.00 112 SER A N 1
ATOM 886 C CA . SER A 1 112 ? 8.189 -8.768 9.872 1.00 93.00 112 SER A CA 1
ATOM 887 C C . SER A 1 112 ? 7.251 -7.722 9.265 1.00 93.00 112 SER A C 1
ATOM 889 O O . SER A 1 112 ? 7.466 -6.511 9.374 1.00 93.00 112 SER A O 1
ATOM 891 N N . LEU A 1 113 ? 6.167 -8.197 8.653 1.00 92.00 113 LEU A N 1
ATOM 892 C CA . LEU A 1 113 ? 5.127 -7.320 8.121 1.00 92.00 113 LEU A CA 1
ATOM 893 C C . LEU A 1 113 ? 4.510 -6.435 9.218 1.00 92.00 113 LEU A C 1
ATOM 895 O O . LEU A 1 113 ? 4.166 -5.293 8.940 1.00 92.00 113 LEU A O 1
ATOM 899 N N . HIS A 1 114 ? 4.391 -6.944 10.449 1.00 89.62 114 HIS A N 1
ATOM 900 C CA . HIS A 1 114 ? 3.823 -6.193 11.574 1.00 89.62 114 HIS A CA 1
ATOM 901 C C . HIS A 1 114 ? 4.704 -4.994 11.933 1.00 89.62 114 HIS A C 1
ATOM 903 O O . HIS A 1 114 ? 4.228 -3.861 11.903 1.00 89.62 114 HIS A O 1
ATOM 909 N N . ASP A 1 115 ? 5.999 -5.230 12.165 1.00 92.06 115 ASP A N 1
ATOM 910 C CA . ASP A 1 115 ? 6.936 -4.167 12.545 1.00 92.06 115 ASP A CA 1
ATOM 911 C C . ASP A 1 115 ? 7.030 -3.098 11.450 1.00 92.06 115 ASP A C 1
ATOM 913 O O . ASP A 1 115 ? 7.052 -1.899 11.734 1.00 92.06 115 ASP A O 1
ATOM 917 N N . PHE A 1 116 ? 7.043 -3.523 10.179 1.00 95.94 116 PHE A N 1
ATOM 918 C CA . PHE A 1 116 ? 7.065 -2.585 9.061 1.00 95.94 116 PHE A CA 1
ATOM 919 C C . PHE A 1 116 ? 5.781 -1.752 8.988 1.00 95.94 116 PHE A C 1
ATOM 921 O O . PHE A 1 116 ? 5.853 -0.551 8.745 1.00 95.94 116 PHE A O 1
ATOM 928 N N . LEU A 1 117 ? 4.608 -2.355 9.205 1.00 96.69 117 LEU A N 1
ATOM 929 C CA . LEU A 1 117 ? 3.337 -1.631 9.171 1.00 96.69 117 LEU A CA 1
ATOM 930 C C . LEU A 1 117 ? 3.198 -0.634 10.324 1.00 96.69 117 LEU A C 1
ATOM 932 O O . LEU A 1 117 ? 2.663 0.447 10.092 1.00 96.69 117 LEU A O 1
ATOM 936 N N . HIS A 1 118 ? 3.701 -0.948 11.522 1.00 93.75 118 HIS A N 1
ATOM 937 C CA . HIS A 1 118 ? 3.744 0.001 12.644 1.00 93.75 118 HIS A CA 1
ATOM 938 C C . HIS A 1 118 ? 4.628 1.204 12.309 1.00 93.75 118 HIS A C 1
ATOM 940 O O . HIS A 1 118 ? 4.170 2.341 12.374 1.00 93.75 118 HIS A O 1
ATOM 946 N N . ALA A 1 119 ? 5.856 0.965 11.836 1.00 97.00 119 ALA A N 1
ATOM 947 C CA . ALA A 1 119 ? 6.759 2.043 11.424 1.00 97.00 119 ALA A CA 1
ATOM 948 C C . ALA A 1 119 ? 6.192 2.866 10.249 1.00 97.00 119 ALA A C 1
ATOM 950 O O . ALA A 1 119 ? 6.355 4.087 10.179 1.00 9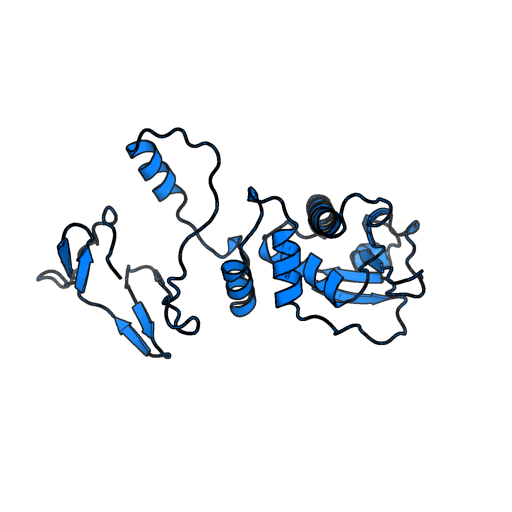7.00 119 ALA A O 1
ATOM 951 N N . LEU A 1 120 ? 5.505 2.205 9.315 1.00 97.25 120 LEU A N 1
ATOM 952 C CA . LEU A 1 120 ? 4.835 2.863 8.202 1.00 97.25 120 LEU A CA 1
ATOM 953 C C . LEU A 1 120 ? 3.693 3.760 8.683 1.00 97.25 120 LEU A C 1
ATOM 955 O O . LEU A 1 120 ? 3.578 4.881 8.188 1.00 97.25 120 LEU A O 1
ATOM 959 N N . ASP A 1 121 ? 2.881 3.301 9.634 1.00 96.50 121 ASP A N 1
ATOM 960 C CA . ASP A 1 121 ? 1.797 4.085 10.227 1.00 96.50 121 ASP A CA 1
ATOM 961 C C . ASP A 1 121 ? 2.332 5.318 10.953 1.00 96.50 121 ASP A C 1
ATOM 963 O O . ASP A 1 121 ? 1.873 6.423 10.681 1.00 96.50 121 ASP A O 1
ATOM 967 N N . GLU A 1 122 ? 3.379 5.160 11.766 1.00 96.25 122 GLU A N 1
ATOM 968 C CA . GLU A 1 122 ? 4.041 6.263 12.476 1.00 96.25 122 GLU A CA 1
ATOM 969 C C . GLU A 1 122 ? 4.545 7.367 11.530 1.00 96.25 122 GLU A C 1
ATOM 971 O O . GLU A 1 122 ? 4.565 8.542 11.897 1.00 96.25 122 GLU A O 1
ATOM 976 N N . SER A 1 123 ? 4.910 7.012 10.292 1.00 96.50 123 SER A N 1
ATOM 977 C CA . SER A 1 123 ? 5.333 7.978 9.268 1.00 96.50 123 SER A CA 1
ATOM 978 C C . SER A 1 123 ? 4.178 8.716 8.575 1.00 96.50 123 SER A C 1
ATOM 980 O O . SER A 1 123 ? 4.405 9.714 7.887 1.00 96.50 123 SER A O 1
ATOM 982 N N . GLN A 1 124 ? 2.932 8.255 8.724 1.00 95.06 124 GLN A N 1
ATOM 983 C CA . GLN A 1 124 ? 1.769 8.927 8.143 1.00 95.06 124 GLN A CA 1
ATOM 984 C C . GLN A 1 124 ? 1.362 10.154 8.977 1.00 95.06 124 GLN A C 1
ATOM 986 O O . GLN A 1 124 ? 1.625 10.200 10.178 1.00 95.06 124 GLN A O 1
ATOM 991 N N . PRO A 1 125 ? 0.661 11.146 8.387 1.00 91.00 125 PRO A N 1
ATOM 992 C CA . PRO A 1 125 ? 0.078 12.246 9.152 1.00 91.00 125 PRO A CA 1
ATOM 993 C C . PRO A 1 125 ? -0.800 11.719 10.289 1.00 91.00 125 PRO A C 1
ATOM 995 O O . PRO A 1 125 ? -1.610 10.831 10.039 1.00 91.00 125 PRO A O 1
ATOM 998 N N . GLU A 1 126 ? -0.708 12.305 11.488 1.00 83.69 126 GLU A N 1
ATOM 999 C CA . GLU A 1 126 ? -1.408 11.834 12.701 1.00 83.69 126 GLU A CA 1
ATOM 1000 C C . GLU A 1 126 ? -2.895 11.521 12.460 1.00 83.69 126 GLU A C 1
ATOM 1002 O O . GLU A 1 126 ? -3.391 10.472 12.854 1.00 83.69 126 GLU A O 1
ATOM 1007 N N . GLN A 1 127 ? -3.607 12.377 11.713 1.00 79.25 127 GLN A N 1
ATOM 1008 C CA . GLN A 1 127 ? -5.042 12.191 11.441 1.00 79.25 127 GLN A CA 1
ATOM 1009 C C . GLN A 1 127 ? -5.356 11.009 10.509 1.00 79.25 127 GLN A C 1
ATOM 1011 O O . GLN A 1 127 ? -6.522 10.684 10.281 1.00 79.25 127 GLN A O 1
ATOM 1016 N N . GLN A 1 128 ? -4.334 10.422 9.894 1.00 80.44 128 GLN A N 1
ATOM 1017 C CA . GLN A 1 128 ? -4.430 9.292 8.981 1.00 80.44 128 GLN A CA 1
ATOM 1018 C C . GLN A 1 128 ? -3.905 7.990 9.587 1.00 80.44 128 GLN A C 1
ATOM 1020 O O . GLN A 1 128 ? -4.118 6.948 8.970 1.00 80.44 128 GLN A O 1
ATOM 1025 N N . GLN A 1 129 ? -3.249 8.041 10.744 1.00 85.56 129 GLN A N 1
ATOM 1026 C CA . GLN A 1 129 ? -2.723 6.858 11.414 1.00 85.56 129 GLN A CA 1
ATOM 1027 C C . GLN A 1 129 ? -3.866 5.933 11.854 1.00 85.56 129 GLN A C 1
ATOM 1029 O O . GLN A 1 129 ? -4.934 6.394 12.272 1.00 85.56 129 GLN A O 1
ATOM 1034 N N . LEU A 1 130 ? -3.664 4.623 11.718 1.00 80.00 130 LEU A N 1
ATOM 1035 C CA . LEU A 1 130 ? -4.589 3.598 12.206 1.00 80.00 130 LEU A CA 1
ATOM 1036 C C . LEU A 1 130 ? -4.336 3.271 13.681 1.00 80.00 130 LEU A C 1
ATOM 1038 O O . LEU A 1 130 ? -5.288 2.958 14.397 1.00 80.00 130 LEU A O 1
ATOM 1042 N N . GLY A 1 131 ? -3.080 3.360 14.122 1.00 80.25 131 GLY A N 1
ATOM 1043 C CA . GLY A 1 131 ? -2.592 2.871 15.405 1.00 80.25 131 GLY A CA 1
ATOM 1044 C C . GLY A 1 131 ? -2.233 1.381 15.365 1.00 80.25 131 GLY A C 1
ATOM 1045 O O . GLY A 1 131 ? -2.927 0.576 14.738 1.00 80.25 131 GLY A O 1
ATOM 1046 N N . ASN A 1 132 ? -1.168 1.008 16.082 1.00 81.38 132 ASN A N 1
ATOM 1047 C CA . ASN A 1 132 ? -0.601 -0.349 16.085 1.00 81.38 132 ASN A CA 1
ATOM 1048 C C . ASN A 1 132 ? -1.638 -1.427 16.447 1.00 81.38 132 ASN A C 1
ATOM 1050 O O . ASN A 1 132 ? -1.796 -2.393 15.705 1.00 81.38 132 ASN A O 1
ATOM 1054 N N . ASP A 1 133 ? -2.434 -1.208 17.500 1.00 71.19 133 ASP A N 1
ATOM 1055 C CA . ASP A 1 133 ? -3.486 -2.149 17.920 1.00 71.19 133 ASP A CA 1
ATOM 1056 C C . ASP A 1 133 ? -4.532 -2.397 16.819 1.00 71.19 133 ASP A C 1
ATOM 1058 O O . ASP A 1 133 ? -5.028 -3.512 16.644 1.00 71.19 133 ASP A O 1
ATOM 1062 N N . MET A 1 134 ? -4.887 -1.352 16.061 1.00 75.56 134 MET A N 1
ATOM 1063 C CA . MET A 1 134 ? -5.841 -1.465 14.957 1.00 75.56 134 MET A CA 1
ATOM 1064 C C . MET A 1 134 ? -5.231 -2.230 13.783 1.00 75.56 134 MET A C 1
ATOM 1066 O O . MET A 1 134 ? -5.912 -3.048 13.170 1.00 75.56 134 MET A O 1
ATOM 1070 N N . ILE A 1 135 ? -3.959 -1.982 13.469 1.00 78.31 135 ILE A N 1
ATOM 1071 C CA . ILE A 1 135 ? -3.231 -2.700 12.417 1.00 78.31 135 ILE A CA 1
ATOM 1072 C C . ILE A 1 135 ? -3.171 -4.191 12.745 1.00 78.31 135 ILE A C 1
ATOM 1074 O O . ILE A 1 135 ? -3.612 -5.002 11.930 1.00 78.31 135 ILE A O 1
ATOM 1078 N N . ASP A 1 136 ? -2.715 -4.542 13.946 1.00 78.00 136 ASP A N 1
ATOM 1079 C CA . ASP A 1 136 ? -2.581 -5.933 14.390 1.00 78.00 136 ASP A CA 1
ATOM 1080 C C . ASP A 1 136 ? -3.924 -6.655 14.347 1.00 78.00 136 ASP A C 1
ATOM 1082 O O . ASP A 1 136 ? -4.038 -7.779 13.855 1.00 78.00 136 ASP A O 1
ATOM 1086 N N . CYS A 1 137 ? -4.975 -5.967 14.785 1.00 66.25 137 CYS A N 1
ATOM 1087 C CA . CYS A 1 137 ? -6.330 -6.467 14.700 1.00 66.25 137 CYS A CA 1
ATOM 1088 C C . CYS A 1 137 ? -6.775 -6.746 13.253 1.00 66.25 137 CYS A C 1
ATOM 1090 O O . CYS A 1 137 ? -7.275 -7.836 12.947 1.00 66.25 137 CYS A O 1
ATOM 1092 N N . LEU A 1 138 ? -6.639 -5.759 12.363 1.00 77.00 138 LEU A N 1
ATOM 1093 C CA . LEU A 1 138 ? -7.096 -5.882 10.982 1.00 77.00 138 LEU A CA 1
ATOM 1094 C C . LEU A 1 138 ? -6.325 -6.979 10.236 1.00 77.00 138 LEU A C 1
ATOM 1096 O O . LEU A 1 138 ? -6.929 -7.717 9.455 1.00 77.00 138 LEU A O 1
ATOM 1100 N N . LEU A 1 139 ? -5.024 -7.115 10.502 1.00 79.19 139 LEU A N 1
ATOM 1101 C CA . LEU A 1 139 ? -4.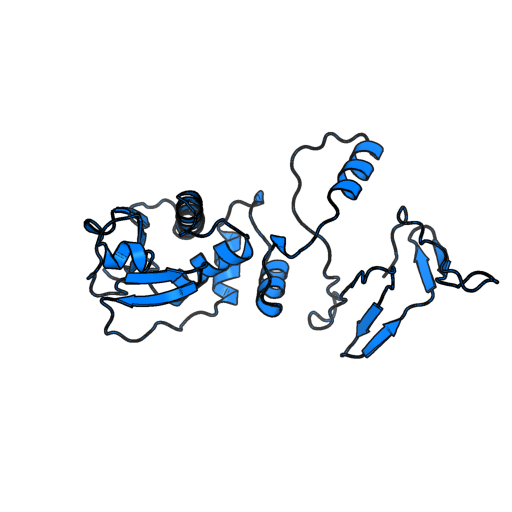189 -8.190 9.966 1.00 79.19 139 LEU A CA 1
ATOM 1102 C C . LEU A 1 139 ? -4.641 -9.557 10.476 1.00 79.19 139 LEU A C 1
ATOM 1104 O O . LEU A 1 139 ? -4.887 -10.456 9.674 1.00 79.19 139 LEU A O 1
ATOM 1108 N N . TYR A 1 140 ? -4.800 -9.707 11.794 1.00 77.19 140 TYR A N 1
ATOM 1109 C CA . TYR A 1 140 ? -5.194 -10.972 12.414 1.00 77.19 140 TYR A CA 1
ATOM 1110 C C . TYR A 1 140 ? -6.540 -11.490 11.885 1.00 77.19 140 TYR A C 1
ATOM 1112 O O . TYR A 1 140 ? -6.722 -12.693 11.695 1.00 77.19 140 TYR A O 1
ATOM 1120 N N . HIS A 1 141 ? -7.486 -10.586 11.618 1.00 71.88 141 HIS A N 1
ATOM 1121 C CA . HIS A 1 141 ? -8.817 -10.940 11.125 1.00 71.88 141 HIS A CA 1
ATOM 1122 C C . HIS A 1 141 ? -8.969 -10.923 9.597 1.00 71.88 141 HIS A C 1
ATOM 1124 O O . HIS A 1 141 ? -10.068 -11.212 9.113 1.00 71.88 141 HIS A O 1
ATOM 1130 N N . ASP A 1 142 ? -7.912 -10.589 8.850 1.00 79.62 142 ASP A N 1
ATOM 1131 C CA . ASP A 1 142 ? -7.956 -10.346 7.401 1.00 79.62 142 ASP A CA 1
ATOM 1132 C C . ASP A 1 142 ? -9.103 -9.388 7.012 1.00 79.62 142 ASP A C 1
ATOM 1134 O O . ASP A 1 142 ? -9.985 -9.689 6.202 1.00 79.62 142 ASP A O 1
ATOM 1138 N N . LYS A 1 143 ? -9.129 -8.223 7.667 1.00 81.25 143 LYS A N 1
ATOM 1139 C CA . LYS A 1 143 ? -10.125 -7.159 7.474 1.00 81.25 143 LYS A CA 1
ATOM 1140 C C . LYS A 1 143 ? -9.485 -5.863 7.016 1.00 81.25 143 LYS A C 1
ATOM 1142 O O . LYS A 1 143 ? -8.265 -5.710 7.020 1.00 81.25 143 LYS A O 1
ATOM 1147 N N . VAL A 1 144 ? -10.326 -4.930 6.590 1.00 82.38 144 VAL A N 1
ATOM 1148 C CA . VAL A 1 144 ? -9.944 -3.547 6.293 1.00 82.38 144 VAL A CA 1
ATOM 1149 C C . VAL A 1 144 ? -10.753 -2.574 7.148 1.00 82.38 144 VAL A C 1
ATOM 1151 O O . VAL A 1 144 ? -11.802 -2.929 7.681 1.00 82.38 144 VAL A O 1
ATOM 1154 N N . ILE A 1 145 ? -10.307 -1.322 7.263 1.00 76.94 145 ILE A N 1
ATOM 1155 C CA . ILE A 1 145 ? -10.967 -0.316 8.108 1.00 76.94 145 ILE A CA 1
ATOM 1156 C C . ILE A 1 145 ? -12.439 -0.085 7.728 1.00 76.94 145 ILE A C 1
ATOM 1158 O O . ILE A 1 145 ? -13.249 0.228 8.593 1.00 76.94 145 ILE A O 1
ATOM 1162 N N . SER A 1 146 ? -12.816 -0.280 6.459 1.00 76.62 146 SER A N 1
ATOM 1163 C CA . SER A 1 146 ? -14.214 -0.173 6.014 1.00 76.62 146 SER A CA 1
ATOM 1164 C C . SER A 1 146 ? -15.094 -1.370 6.392 1.00 76.62 146 SER A C 1
ATOM 1166 O O . SER A 1 146 ? -16.314 -1.215 6.437 1.00 76.62 146 SER A O 1
ATOM 1168 N N . ASP A 1 147 ? -14.509 -2.527 6.724 1.00 63.34 147 ASP A N 1
ATOM 1169 C CA . ASP A 1 147 ? -15.250 -3.656 7.304 1.00 63.34 147 ASP A CA 1
ATOM 1170 C C . ASP A 1 147 ? -15.640 -3.375 8.761 1.00 63.34 147 ASP A C 1
ATOM 1172 O O . ASP A 1 147 ? -16.566 -3.991 9.297 1.00 63.34 147 ASP A O 1
ATOM 1176 N N . ILE A 1 148 ? -14.940 -2.440 9.414 1.00 58.97 148 ILE A N 1
ATOM 1177 C CA . ILE A 1 148 ? -15.260 -1.982 10.761 1.00 58.97 148 ILE A CA 1
ATOM 1178 C C . ILE A 1 148 ? -16.428 -0.996 10.658 1.00 58.97 148 ILE A C 1
ATOM 1180 O O . ILE A 1 148 ? -16.273 0.209 10.468 1.00 58.97 148 ILE A O 1
ATOM 1184 N N . SER A 1 149 ? -17.641 -1.528 10.773 1.00 42.44 149 SER A N 1
ATOM 1185 C CA . SER A 1 149 ? -18.876 -0.750 10.759 1.00 42.44 149 SER A CA 1
ATOM 1186 C C . SER A 1 149 ? -18.996 0.121 12.014 1.00 42.44 149 SER A C 1
ATOM 1188 O O . SER A 1 149 ? -19.275 -0.377 13.105 1.00 42.44 149 SER A O 1
ATOM 1190 N N . TRP A 1 150 ? -18.830 1.434 11.858 1.00 45.97 150 TRP A N 1
ATOM 1191 C CA . TRP A 1 150 ? -19.083 2.423 12.906 1.00 45.97 150 TRP A CA 1
ATOM 1192 C C . TRP A 1 150 ? -20.451 3.095 12.711 1.00 45.97 150 TRP A C 1
ATOM 1194 O O . TRP A 1 150 ? -20.832 3.481 11.606 1.00 45.97 150 TRP A O 1
ATOM 1204 N N . ASN A 1 151 ? -21.192 3.266 13.809 1.00 42.22 151 ASN A N 1
ATOM 1205 C CA . ASN A 1 151 ? -22.528 3.866 13.850 1.00 42.22 151 ASN A CA 1
ATOM 1206 C C . ASN A 1 151 ? -22.458 5.410 13.809 1.00 42.22 151 ASN A C 1
ATOM 1208 O O . ASN A 1 151 ? -22.626 6.088 14.823 1.00 42.22 151 ASN A O 1
ATOM 1212 N N . TYR A 1 152 ? -22.159 5.954 12.628 1.00 35.47 152 TYR A N 1
ATOM 1213 C CA . TYR A 1 152 ? -22.039 7.388 12.304 1.00 35.47 152 TYR A CA 1
ATOM 1214 C C . TYR A 1 152 ? -23.150 8.275 12.905 1.00 35.47 152 TYR A C 1
ATOM 1216 O O . TYR A 1 152 ? -22.889 9.384 13.369 1.00 35.47 152 TYR A O 1
ATOM 1224 N N . GLN A 1 153 ? -24.383 7.766 12.965 1.00 38.72 153 GLN A N 1
ATOM 1225 C CA . GLN A 1 153 ? -25.540 8.508 13.466 1.00 38.72 153 GLN A CA 1
ATOM 1226 C C . GLN A 1 153 ? -25.492 8.760 14.984 1.00 38.72 153 GLN A C 1
ATOM 1228 O O . GLN A 1 153 ? -25.979 9.786 15.452 1.00 38.72 153 GLN A O 1
ATOM 1233 N N . TYR A 1 154 ? -24.889 7.854 15.757 1.00 43.41 154 TYR A N 1
ATOM 1234 C CA . TYR A 1 154 ? -24.842 7.951 17.219 1.00 43.41 154 TYR A CA 1
ATOM 1235 C C . TYR A 1 154 ? -23.925 9.089 17.705 1.00 43.41 154 TYR A C 1
ATOM 1237 O O . TYR A 1 154 ? -24.288 9.829 18.615 1.00 43.41 154 TYR A O 1
ATOM 1245 N N . GLU A 1 155 ? -22.754 9.280 17.088 1.00 40.53 155 GLU A N 1
ATOM 1246 C CA . GLU A 1 155 ? -21.810 10.340 17.498 1.00 40.53 155 GLU A CA 1
ATOM 1247 C C . GLU A 1 155 ? -22.236 11.736 17.067 1.00 40.53 155 GLU A C 1
ATOM 1249 O O . GLU A 1 155 ? -22.008 12.695 17.803 1.00 40.53 155 GLU A O 1
ATOM 1254 N N . ILE A 1 156 ? -22.883 11.861 15.905 1.00 43.09 156 ILE A N 1
ATOM 1255 C CA . ILE A 1 156 ? -23.474 13.137 15.486 1.00 43.09 156 ILE A CA 1
ATOM 1256 C C . ILE A 1 156 ? -24.519 13.582 16.508 1.00 43.09 156 ILE A C 1
ATOM 1258 O O . ILE A 1 156 ? -24.504 14.738 16.927 1.00 43.09 156 ILE A O 1
ATOM 1262 N N . ASN A 1 157 ? -25.372 12.659 16.956 1.00 49.16 157 ASN A N 1
ATOM 1263 C CA . ASN A 1 157 ? -26.410 12.961 17.934 1.00 49.16 157 ASN A CA 1
ATOM 1264 C C . ASN A 1 157 ? -25.806 13.339 19.300 1.00 49.16 157 ASN A C 1
ATOM 1266 O O . ASN A 1 157 ? -26.156 14.384 19.838 1.00 49.16 157 ASN A O 1
ATOM 1270 N N . LYS A 1 158 ? -24.820 12.583 19.809 1.00 46.69 158 LYS A N 1
ATOM 1271 C CA . LYS A 1 158 ? -24.164 12.879 21.099 1.00 46.69 158 LYS A CA 1
ATOM 1272 C C . LYS A 1 158 ? -23.429 14.228 21.104 1.00 46.69 158 LYS A C 1
ATOM 1274 O O . LYS A 1 158 ? -23.515 14.987 22.063 1.00 46.69 158 LYS A O 1
ATOM 1279 N N . ARG A 1 159 ? -22.725 14.576 20.022 1.00 44.31 159 ARG A N 1
ATOM 1280 C CA . ARG A 1 159 ? -21.987 15.852 19.932 1.00 44.31 159 ARG A CA 1
ATOM 1281 C C . ARG A 1 159 ? -22.902 17.057 19.720 1.00 44.31 159 ARG A C 1
ATOM 1283 O O . ARG A 1 159 ? -22.597 18.139 20.222 1.00 44.31 159 ARG A O 1
ATOM 1290 N N . ALA A 1 160 ? -24.023 16.856 19.025 1.00 49.66 160 ALA A N 1
ATOM 1291 C CA . ALA A 1 160 ? -25.089 17.847 18.924 1.00 49.66 160 ALA A CA 1
ATOM 1292 C C . ALA A 1 160 ? -25.762 18.094 20.287 1.00 49.66 160 ALA A C 1
ATOM 1294 O O . ALA A 1 160 ? -26.028 19.244 20.630 1.00 49.66 160 ALA A O 1
ATOM 1295 N N . GLU A 1 161 ? -25.971 17.047 21.091 1.00 52.03 161 GLU A N 1
ATOM 1296 C CA . GLU A 1 161 ? -26.501 17.148 22.460 1.00 52.03 161 GLU A CA 1
ATOM 1297 C C . GLU A 1 161 ? -25.528 17.850 23.427 1.00 52.03 161 GLU A C 1
ATOM 1299 O O . GLU A 1 161 ? -25.957 18.594 24.305 1.00 52.03 161 GLU A O 1
ATOM 1304 N N . GLU A 1 162 ? -24.215 17.693 23.231 1.00 51.62 162 GLU A N 1
ATOM 1305 C CA . GLU A 1 162 ? -23.170 18.371 24.017 1.00 51.62 162 GLU A CA 1
ATOM 1306 C C . GLU A 1 162 ? -22.876 19.819 23.561 1.00 51.62 162 GLU A C 1
ATOM 1308 O O . GLU A 1 162 ? -22.018 20.488 24.143 1.00 51.62 162 GLU A O 1
ATOM 1313 N N . GLY A 1 163 ? -23.560 20.322 22.524 1.00 43.28 163 GLY A N 1
ATOM 1314 C CA . GLY A 1 163 ? -23.408 21.696 22.027 1.00 43.28 163 GLY A CA 1
ATOM 1315 C C . GLY A 1 163 ? -22.035 22.010 21.418 1.00 43.28 163 GLY A C 1
ATOM 1316 O O . GLY A 1 163 ? -21.636 23.175 21.358 1.00 43.28 163 GLY A O 1
ATOM 1317 N N . ARG A 1 164 ? -21.285 20.988 20.990 1.00 42.88 164 ARG A N 1
ATOM 1318 C CA . ARG A 1 164 ? -19.931 21.135 20.434 1.00 42.88 164 ARG A CA 1
ATOM 1319 C C . ARG A 1 164 ? -19.987 21.206 18.909 1.00 42.88 164 ARG A C 1
ATOM 1321 O O . ARG A 1 164 ? -20.641 20.385 18.271 1.00 42.88 164 ARG A O 1
ATOM 1328 N N . ASN A 1 165 ? -19.262 22.157 18.316 1.00 42.31 165 ASN A N 1
ATOM 1329 C CA . ASN A 1 165 ? -19.065 22.189 16.865 1.00 42.31 165 ASN A CA 1
ATOM 1330 C C . ASN A 1 165 ? -18.219 20.984 16.439 1.00 42.31 165 ASN A C 1
ATOM 1332 O O . ASN A 1 165 ? -17.181 20.699 17.038 1.00 42.31 165 ASN A O 1
ATOM 1336 N N . VAL A 1 166 ? -18.676 20.262 15.418 1.00 42.66 166 VAL A N 1
ATOM 1337 C CA . VAL A 1 166 ? -18.007 19.050 14.938 1.00 42.66 166 VAL A CA 1
ATOM 1338 C C . VAL A 1 166 ? -16.938 19.448 13.923 1.00 42.66 166 VAL A C 1
ATOM 1340 O O . VAL A 1 166 ? -17.161 19.392 12.719 1.00 42.66 166 VAL A O 1
ATOM 1343 N N . GLU A 1 167 ? -15.768 19.853 14.410 1.00 30.20 167 GLU A N 1
ATOM 1344 C CA . GLU A 1 167 ? -14.557 19.939 13.591 1.00 30.20 167 GLU A CA 1
ATOM 1345 C C . GLU A 1 167 ? -13.635 18.768 13.943 1.00 30.20 167 GLU A C 1
ATOM 1347 O O . GLU A 1 167 ? -13.314 18.566 15.109 1.00 30.20 167 GLU A O 1
ATOM 1352 N N . GLY A 1 168 ? -13.317 17.967 12.916 1.00 35.00 168 GLY A N 1
ATOM 1353 C CA . GLY A 1 168 ? -12.325 16.882 12.844 1.00 35.00 168 GLY A CA 1
ATOM 1354 C C . GLY A 1 168 ? -12.061 16.055 14.105 1.00 35.00 168 GLY A C 1
ATOM 1355 O O . GLY A 1 168 ? -11.381 16.525 15.004 1.00 35.00 168 GLY A O 1
ATOM 1356 N N . PHE A 1 169 ? -12.459 14.774 14.139 1.00 29.03 169 PHE A N 1
ATOM 1357 C CA . PHE A 1 169 ? -11.973 13.865 15.189 1.00 29.03 169 PHE A CA 1
ATOM 1358 C C . PHE A 1 169 ? -11.641 12.445 14.739 1.00 29.03 169 PHE A C 1
ATOM 1360 O O . PHE A 1 169 ? -12.237 11.902 13.811 1.00 29.03 169 PHE A O 1
ATOM 1367 N N . HIS A 1 170 ? -10.645 11.926 15.465 1.00 28.83 170 HIS A N 1
ATOM 1368 C CA . HIS A 1 170 ? -9.889 10.694 15.284 1.00 28.83 170 HIS A CA 1
ATOM 1369 C C . HIS A 1 170 ? -10.687 9.436 15.642 1.00 28.83 170 HIS A C 1
ATOM 1371 O O . HIS A 1 170 ? -11.616 9.459 16.451 1.00 28.83 170 HIS A O 1
ATOM 1377 N N . VAL A 1 171 ? -10.285 8.350 14.988 1.00 27.52 171 VAL A N 1
ATOM 1378 C CA . VAL A 1 171 ? -10.909 7.028 14.948 1.00 27.52 171 VAL A CA 1
ATOM 1379 C C . VAL A 1 171 ? -10.699 6.268 16.263 1.00 27.52 171 VAL A C 1
ATOM 1381 O O . VAL A 1 171 ? -9.592 6.226 16.785 1.00 27.52 171 VAL A O 1
ATOM 1384 N N . GLY A 1 172 ? -11.746 5.604 16.764 1.00 27.70 172 GLY A N 1
ATOM 1385 C CA . GLY A 1 172 ? -11.609 4.549 17.775 1.00 27.70 172 GLY A CA 1
ATOM 1386 C C . GLY A 1 172 ? -12.945 4.033 18.322 1.00 27.70 172 GLY A C 1
ATOM 1387 O O . GLY A 1 172 ? -13.708 4.827 18.858 1.00 27.70 172 GLY A O 1
ATOM 1388 N N . ARG A 1 173 ? -13.219 2.720 18.182 1.00 33.53 173 ARG A N 1
ATOM 1389 C CA . ARG A 1 173 ? -14.063 1.836 19.046 1.00 33.53 173 ARG A CA 1
ATOM 1390 C C . ARG A 1 173 ? -13.735 0.375 18.706 1.00 33.53 173 ARG A C 1
ATOM 1392 O O . ARG A 1 173 ? -13.672 0.075 17.523 1.00 33.53 173 ARG A O 1
ATOM 1399 N N . TYR A 1 174 ? -13.636 -0.606 19.600 1.00 36.53 174 TYR A N 1
ATOM 1400 C CA . TYR A 1 174 ? -13.157 -0.703 20.983 1.00 36.53 174 TYR A CA 1
ATOM 1401 C C . TYR A 1 174 ? -12.514 -2.099 21.054 1.00 36.53 174 TYR A C 1
ATOM 1403 O O . TYR A 1 174 ? -13.205 -3.087 20.814 1.00 36.53 174 TYR A O 1
ATOM 1411 N N . TYR A 1 175 ? -11.237 -2.179 21.413 1.00 32.69 175 TYR A N 1
ATOM 1412 C CA . TYR A 1 175 ? -10.635 -3.366 22.017 1.00 32.69 175 TYR A CA 1
ATOM 1413 C C . TYR A 1 175 ? -10.346 -2.956 23.458 1.00 32.69 175 TYR A C 1
ATOM 1415 O O . TYR A 1 175 ? -9.565 -2.037 23.683 1.00 32.69 175 TYR A O 1
ATOM 1423 N N . ALA A 1 176 ? -11.033 -3.539 24.441 1.00 31.95 176 ALA A N 1
ATOM 1424 C CA . ALA A 1 176 ? -10.615 -3.366 25.827 1.00 31.95 176 ALA A CA 1
ATOM 1425 C C . ALA A 1 176 ? -9.473 -4.352 26.063 1.00 31.95 176 ALA A C 1
ATOM 1427 O O . ALA A 1 176 ? -9.706 -5.529 26.330 1.00 31.95 176 ALA A O 1
ATOM 1428 N N . CYS A 1 177 ? -8.242 -3.879 25.884 1.00 29.48 177 CYS A N 1
ATOM 1429 C CA . CYS A 1 177 ? -7.070 -4.603 26.341 1.00 29.48 177 CYS A CA 1
ATOM 1430 C C . CYS A 1 177 ? -7.129 -4.621 27.875 1.00 29.48 177 CYS A C 1
ATOM 1432 O O . CYS A 1 177 ? -7.263 -3.570 28.507 1.00 29.48 177 CYS A O 1
ATOM 1434 N N . ASN A 1 178 ? -7.088 -5.801 28.489 1.00 32.38 178 ASN A N 1
ATOM 1435 C CA . ASN A 1 178 ? -6.853 -5.881 29.923 1.00 32.38 178 ASN A CA 1
ATOM 1436 C C . ASN A 1 178 ? -5.445 -5.323 30.176 1.00 32.38 178 ASN A C 1
ATOM 1438 O O . ASN A 1 178 ? -4.479 -5.898 29.684 1.00 32.38 178 ASN A O 1
ATOM 1442 N N . GLU A 1 179 ? -5.307 -4.243 30.956 1.00 32.41 179 GLU A N 1
ATOM 1443 C CA . GLU A 1 179 ? -4.004 -3.618 31.270 1.00 32.41 179 GLU A CA 1
ATOM 1444 C C . GLU A 1 179 ? -2.976 -4.603 31.867 1.00 32.41 179 GLU A C 1
ATOM 1446 O O . GLU A 1 179 ? -1.787 -4.296 31.945 1.00 32.41 179 GLU A O 1
ATOM 1451 N N . LYS A 1 180 ? -3.416 -5.792 32.301 1.00 33.50 180 LYS A N 1
ATOM 1452 C CA . LYS A 1 180 ? -2.567 -6.846 32.865 1.00 33.50 180 LYS A CA 1
ATOM 1453 C C . LYS A 1 180 ? -2.259 -8.003 31.912 1.00 33.50 180 LYS A C 1
ATOM 1455 O O . LYS A 1 180 ? -1.350 -8.767 32.229 1.00 33.50 180 LYS A O 1
ATOM 1460 N N . ASP A 1 181 ? -2.988 -8.160 30.803 1.00 37.09 181 ASP A N 1
ATOM 1461 C CA . ASP A 1 181 ? -2.766 -9.257 29.852 1.00 37.09 181 ASP A CA 1
ATOM 1462 C C . ASP A 1 181 ? -3.284 -8.940 28.427 1.00 37.09 181 ASP A C 1
ATOM 1464 O O . ASP A 1 181 ? -4.486 -9.079 28.156 1.00 37.09 181 ASP A O 1
ATOM 1468 N N . PRO A 1 182 ? -2.384 -8.580 27.491 1.00 34.25 182 PRO A N 1
ATOM 1469 C CA . PRO A 1 182 ? -2.727 -8.250 26.108 1.00 34.25 182 PRO A CA 1
ATOM 1470 C C . PRO A 1 182 ? -3.194 -9.441 25.253 1.00 34.25 182 PRO A C 1
ATOM 1472 O O . PRO A 1 182 ? -3.509 -9.256 24.082 1.00 34.25 182 PRO A O 1
ATOM 1475 N N . LYS A 1 183 ? -3.260 -10.665 25.798 1.00 33.72 183 LYS A N 1
ATOM 1476 C CA . LYS A 1 183 ? -3.766 -11.854 25.081 1.00 33.72 183 LYS A CA 1
ATOM 1477 C C . LYS A 1 183 ? -5.265 -12.101 25.258 1.00 33.72 183 LYS A C 1
ATOM 1479 O O . LYS A 1 183 ? -5.819 -12.974 24.590 1.00 33.72 183 LYS A O 1
ATOM 1484 N N . THR A 1 184 ? -5.925 -11.354 26.140 1.00 33.44 184 THR A N 1
ATOM 1485 C CA . THR A 1 184 ? -7.362 -11.491 26.419 1.00 33.44 184 THR A CA 1
ATOM 1486 C C . THR A 1 184 ? -8.134 -10.379 25.723 1.00 33.44 184 THR A C 1
ATOM 1488 O O . THR A 1 184 ? -8.077 -9.225 26.139 1.00 33.44 184 THR A O 1
ATOM 1491 N N . PHE A 1 185 ? -8.869 -10.729 24.667 1.00 37.62 185 PHE A N 1
ATOM 1492 C CA . PHE A 1 185 ? -9.692 -9.792 23.904 1.00 37.62 185 PHE A CA 1
ATOM 1493 C C . PHE A 1 185 ? -11.166 -9.958 24.261 1.00 37.62 185 PHE A C 1
ATOM 1495 O O . PHE A 1 185 ? -11.643 -11.074 24.447 1.00 37.62 185 PHE A O 1
ATOM 1502 N N . VAL A 1 186 ? -11.909 -8.851 24.291 1.00 34.81 186 VAL A N 1
ATOM 1503 C CA . VAL A 1 186 ? -13.373 -8.874 24.375 1.00 34.81 186 VAL A CA 1
ATOM 1504 C C . VAL A 1 186 ? -13.944 -8.432 23.038 1.00 34.81 186 VAL A C 1
ATOM 1506 O O . VAL A 1 186 ? -13.844 -7.268 22.653 1.00 34.81 186 VAL A O 1
ATOM 1509 N N . LYS A 1 187 ? -14.567 -9.372 22.332 1.00 34.88 187 LYS A N 1
ATOM 1510 C CA . LYS A 1 187 ? -15.278 -9.118 21.082 1.00 34.88 187 LYS A CA 1
ATOM 1511 C C . LYS A 1 187 ? -16.740 -8.791 21.374 1.00 34.88 187 LYS A C 1
ATOM 1513 O O . LYS A 1 187 ? -17.524 -9.677 21.695 1.00 34.88 187 LYS A O 1
ATOM 1518 N N . ILE A 1 188 ? -17.135 -7.530 21.216 1.00 37.12 188 ILE A N 1
ATOM 1519 C CA . ILE A 1 188 ? -18.552 -7.148 21.277 1.00 37.12 188 ILE A CA 1
ATOM 1520 C C . ILE A 1 188 ? -19.172 -7.425 19.906 1.00 37.12 188 ILE A C 1
ATOM 1522 O O . ILE A 1 188 ? -18.909 -6.713 18.940 1.00 37.12 188 ILE A O 1
ATOM 1526 N N . THR A 1 189 ? -19.981 -8.480 19.811 1.00 33.81 189 THR A N 1
ATOM 1527 C CA . THR A 1 189 ? -20.630 -8.872 18.552 1.00 33.81 189 THR A CA 1
ATOM 1528 C C . THR A 1 189 ? -22.113 -8.510 18.596 1.00 33.81 189 THR A C 1
ATOM 1530 O O . THR A 1 189 ? -22.887 -9.199 19.249 1.00 33.81 189 THR A O 1
ATOM 1533 N N . ASP A 1 190 ? -22.541 -7.464 17.883 1.00 35.34 190 ASP A N 1
ATOM 1534 C CA . ASP A 1 190 ? -23.974 -7.189 17.706 1.00 35.34 190 ASP A CA 1
ATOM 1535 C C . ASP A 1 190 ? -24.533 -8.060 16.569 1.00 35.34 190 ASP A C 1
ATOM 1537 O O . ASP A 1 190 ? -24.462 -7.724 15.386 1.00 35.34 190 ASP A O 1
ATOM 1541 N N . LYS A 1 191 ? -25.056 -9.241 16.912 1.00 30.44 191 LYS A N 1
ATOM 1542 C CA . LYS A 1 191 ? -25.795 -10.084 15.964 1.00 30.44 191 LYS A CA 1
ATOM 1543 C C . LYS A 1 191 ? -27.279 -9.764 16.053 1.00 30.44 191 LYS A C 1
ATOM 1545 O O . LYS A 1 191 ? -27.975 -10.456 16.779 1.00 30.44 191 LYS A O 1
ATOM 1550 N N . THR A 1 192 ? -27.754 -8.755 15.315 1.00 30.02 192 THR A N 1
ATOM 1551 C CA . THR A 1 192 ? -29.164 -8.536 14.875 1.00 30.02 192 THR A CA 1
ATOM 1552 C C . THR A 1 192 ? -30.305 -8.714 15.910 1.00 30.02 192 THR A C 1
ATOM 1554 O O . THR A 1 192 ? -31.481 -8.675 15.550 1.00 30.02 192 THR A O 1
ATOM 1557 N N . ARG A 1 193 ? -29.981 -8.864 17.198 1.00 30.72 193 ARG A N 1
ATOM 1558 C CA . ARG A 1 193 ? -30.855 -9.111 18.353 1.00 30.72 193 ARG A CA 1
ATOM 1559 C C . ARG A 1 193 ? -30.254 -8.591 19.672 1.00 30.72 193 ARG A C 1
ATOM 1561 O O . ARG A 1 193 ? -30.796 -8.919 20.719 1.00 30.72 193 ARG A O 1
ATOM 1568 N N . MET A 1 194 ? -29.196 -7.767 19.642 1.00 36.88 194 MET A N 1
ATOM 1569 C CA . MET A 1 194 ? -28.602 -7.148 20.840 1.00 36.88 194 MET A CA 1
ATOM 1570 C C . MET A 1 194 ? -28.285 -8.151 21.969 1.00 36.88 194 MET A C 1
ATOM 1572 O O . MET A 1 194 ? -28.732 -7.996 23.104 1.00 36.88 194 MET A O 1
ATOM 1576 N N . GLU A 1 195 ? -27.499 -9.188 21.667 1.00 36.25 195 GLU A N 1
ATOM 1577 C CA . GLU A 1 195 ? -26.893 -10.042 22.697 1.00 36.25 195 GLU A CA 1
ATOM 1578 C C . GLU A 1 195 ? -25.445 -9.595 22.949 1.00 36.25 195 GLU A C 1
ATOM 1580 O O . GLU A 1 195 ? -24.609 -9.642 22.050 1.00 36.25 195 GLU A O 1
ATOM 1585 N N . LEU A 1 196 ? -25.136 -9.173 24.179 1.00 38.91 196 LEU A N 1
ATOM 1586 C CA . LEU A 1 196 ? -23.758 -8.983 24.638 1.00 38.91 196 LEU A CA 1
ATOM 1587 C C . LEU A 1 196 ? -23.165 -10.356 24.978 1.00 38.91 196 LEU A C 1
ATOM 1589 O O . LEU A 1 196 ? -23.486 -10.950 26.011 1.00 38.91 196 LEU A O 1
ATOM 1593 N N . ILE A 1 197 ? -22.320 -10.864 24.082 1.00 41.25 197 ILE A N 1
ATOM 1594 C CA . ILE A 1 197 ? -21.593 -12.124 24.246 1.00 41.25 197 ILE A CA 1
ATOM 1595 C C . ILE A 1 197 ? -20.133 -11.777 24.525 1.00 41.25 197 ILE A C 1
ATOM 1597 O O . ILE A 1 197 ? -19.488 -11.130 23.704 1.00 41.25 197 ILE A O 1
ATOM 1601 N N . LEU A 1 198 ? -19.629 -12.186 25.689 1.00 41.41 198 LEU A N 1
ATOM 1602 C CA . LEU A 1 198 ? -18.202 -12.159 25.989 1.00 41.41 198 LEU A CA 1
ATOM 1603 C C . LEU A 1 198 ? -17.601 -13.494 25.592 1.00 41.41 198 LEU A C 1
ATOM 1605 O O . LEU A 1 198 ? -18.066 -14.531 26.050 1.00 41.41 198 LEU A O 1
ATOM 1609 N N . GLU A 1 199 ? -16.562 -13.465 24.774 1.00 37.41 199 GLU A N 1
ATOM 1610 C CA . GLU A 1 199 ? -15.758 -14.646 24.490 1.00 37.41 199 GLU A CA 1
ATOM 1611 C C . GLU A 1 199 ? -14.507 -14.584 25.367 1.00 37.41 199 GLU A C 1
ATOM 1613 O O . GLU A 1 199 ? -13.700 -13.666 25.235 1.00 37.41 199 GLU A O 1
ATOM 1618 N N . ILE A 1 200 ? -14.383 -15.517 26.310 1.00 41.31 200 ILE A N 1
ATOM 1619 C CA . ILE A 1 200 ? -13.224 -15.634 27.201 1.00 41.31 200 ILE A CA 1
ATOM 1620 C C . ILE A 1 200 ? -12.642 -17.023 26.968 1.00 41.31 200 ILE A C 1
ATOM 1622 O O . ILE A 1 200 ? -13.342 -18.013 27.156 1.00 41.31 200 ILE A O 1
ATOM 1626 N N . GLU A 1 201 ? -11.385 -17.096 26.524 1.00 40.66 201 GLU A N 1
ATOM 1627 C CA . GLU A 1 201 ? -10.675 -18.366 26.283 1.00 40.66 201 GLU A CA 1
ATOM 1628 C C . GLU A 1 201 ? -11.414 -19.338 25.331 1.00 40.66 201 GLU A C 1
ATOM 1630 O O . GLU A 1 201 ? -11.266 -20.554 25.424 1.00 40.66 201 GLU A O 1
ATOM 1635 N N . GLY A 1 202 ? -12.201 -18.805 24.387 1.00 40.78 202 GLY A N 1
ATOM 1636 C CA . GLY A 1 202 ? -12.976 -19.592 23.419 1.00 40.78 202 GLY A CA 1
ATOM 1637 C C . GLY A 1 202 ? -14.337 -20.086 23.925 1.00 40.78 202 GLY A C 1
ATOM 1638 O O . GLY A 1 202 ? -15.040 -20.777 23.187 1.00 40.78 202 GLY A O 1
ATOM 1639 N N . GLU A 1 203 ? -14.742 -19.724 25.148 1.00 37.59 203 GLU A N 1
ATOM 1640 C CA . GLU A 1 203 ? -16.103 -19.941 25.642 1.00 37.59 203 GLU A CA 1
ATOM 1641 C C . GLU A 1 203 ? -16.951 -18.666 25.535 1.00 37.59 203 GLU A C 1
ATOM 1643 O O . GLU A 1 203 ? -16.596 -17.600 26.046 1.00 37.59 203 GLU A O 1
ATOM 1648 N N . GLU A 1 204 ? -18.117 -18.789 24.896 1.00 46.38 204 GLU A N 1
ATOM 1649 C CA . GLU A 1 204 ? -19.122 -17.729 24.833 1.00 46.38 204 GLU A CA 1
ATOM 1650 C C . GLU A 1 204 ? -19.904 -17.655 26.151 1.00 46.38 204 GLU A C 1
ATOM 1652 O O . GLU A 1 204 ? -20.682 -18.547 26.504 1.00 46.38 204 GLU A O 1
ATOM 1657 N N . LYS A 1 205 ? -19.756 -16.545 26.871 1.00 44.62 205 LYS A N 1
ATOM 1658 C CA . LYS A 1 205 ? -20.499 -16.249 28.091 1.00 44.62 205 LYS A CA 1
ATOM 1659 C C . LYS A 1 205 ? -21.480 -15.108 27.851 1.00 44.62 205 LYS A C 1
ATOM 1661 O O . LYS A 1 205 ? -21.101 -13.958 27.630 1.00 44.62 205 LYS A O 1
ATOM 1666 N N . LYS A 1 206 ? -22.773 -15.425 27.947 1.00 49.72 206 LYS A N 1
ATOM 1667 C CA . LYS A 1 206 ? -23.848 -14.426 27.976 1.00 49.72 206 LYS A CA 1
ATOM 1668 C C . LYS A 1 206 ? -23.885 -13.781 29.356 1.00 49.72 206 LYS A C 1
ATOM 1670 O O . LYS A 1 206 ? -24.040 -14.487 30.355 1.00 49.72 206 LYS A O 1
ATOM 1675 N N . LEU A 1 207 ? -23.756 -12.459 29.427 1.00 47.56 207 LEU A N 1
ATOM 1676 C CA . LEU A 1 207 ? -23.920 -11.733 30.686 1.00 47.56 207 LEU A CA 1
ATOM 1677 C C . LEU A 1 207 ? -25.371 -11.252 30.835 1.00 47.56 207 LEU A C 1
ATOM 1679 O O . LEU A 1 207 ? -25.818 -10.415 30.055 1.00 47.56 207 LEU A O 1
ATOM 1683 N N . PRO A 1 208 ? -26.129 -11.752 31.829 1.00 41.59 208 PRO A N 1
ATOM 1684 C CA . PRO A 1 208 ? -27.527 -11.366 32.014 1.00 41.59 208 PRO A CA 1
ATOM 1685 C C . PRO A 1 208 ? -27.700 -10.027 32.753 1.00 41.59 208 PRO A C 1
ATOM 1687 O O . PRO A 1 208 ? -28.805 -9.485 32.768 1.00 41.59 208 PRO A O 1
ATOM 1690 N N . ARG A 1 209 ? -26.644 -9.498 33.388 1.00 41.16 209 ARG A N 1
ATOM 1691 C CA . ARG A 1 209 ? -26.671 -8.275 34.208 1.00 41.16 209 ARG A CA 1
ATOM 1692 C C . ARG A 1 209 ? -25.492 -7.369 33.896 1.00 41.16 209 ARG A C 1
ATOM 1694 O O . ARG A 1 209 ? -24.368 -7.850 33.791 1.00 41.16 209 ARG A O 1
ATOM 1701 N N . PHE A 1 210 ? -25.772 -6.071 33.845 1.00 51.88 210 PHE A N 1
ATOM 1702 C CA . PHE A 1 210 ? -24.787 -5.009 33.681 1.00 51.88 210 PHE A CA 1
ATOM 1703 C C . PHE A 1 210 ? -25.043 -3.900 34.698 1.00 51.88 210 PHE A C 1
ATOM 1705 O O . PHE A 1 210 ? -26.197 -3.615 35.033 1.00 51.88 210 PHE A O 1
ATOM 1712 N N . ILE A 1 211 ? -23.961 -3.280 35.165 1.00 42.81 211 ILE A N 1
ATOM 1713 C CA . ILE A 1 211 ? -23.996 -2.099 36.026 1.00 42.81 211 ILE A CA 1
ATOM 1714 C C . ILE A 1 211 ? -23.507 -0.916 35.190 1.00 42.81 211 ILE A C 1
ATOM 1716 O O . ILE A 1 211 ? -22.426 -0.954 34.598 1.00 42.81 211 ILE A O 1
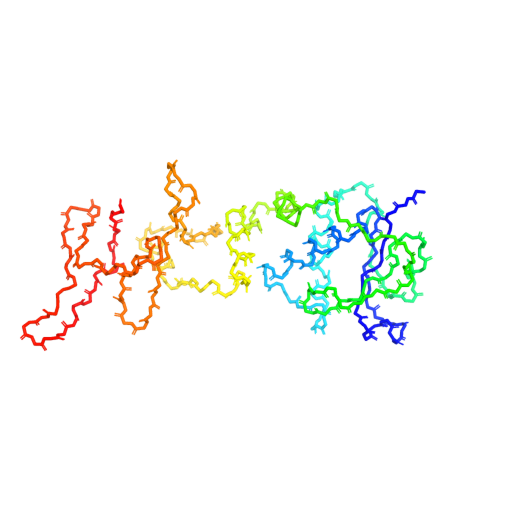ATOM 1720 N N . TRP A 1 212 ? -24.328 0.122 35.105 1.00 48.56 212 TRP A N 1
ATOM 1721 C CA . TRP A 1 212 ? -24.000 1.365 34.417 1.00 48.56 212 TRP A CA 1
ATOM 1722 C C . TRP A 1 212 ? -23.119 2.250 35.307 1.00 48.56 212 TRP A C 1
ATOM 1724 O O . TRP A 1 212 ? -23.142 2.139 36.533 1.00 48.56 212 TRP A O 1
ATOM 1734 N N . LYS A 1 213 ? -22.373 3.187 34.709 1.00 40.12 213 LYS A N 1
ATOM 1735 C CA . LYS A 1 213 ? -21.543 4.159 35.455 1.00 40.12 213 LYS A CA 1
ATOM 1736 C C . LYS A 1 213 ? -22.311 5.003 36.475 1.00 40.12 213 LYS A C 1
ATOM 1738 O O . LYS A 1 213 ? -21.711 5.487 37.429 1.00 40.12 213 LYS A O 1
ATOM 1743 N N . ASP A 1 214 ? -23.616 5.179 36.284 1.00 45.66 214 ASP A N 1
ATOM 1744 C CA . ASP A 1 214 ? -24.497 5.886 37.221 1.00 45.66 214 ASP A CA 1
ATOM 1745 C C . ASP A 1 214 ? -24.926 5.016 38.426 1.00 45.66 214 ASP A C 1
ATOM 1747 O O . ASP A 1 214 ? -25.693 5.469 39.274 1.00 45.66 214 ASP A O 1
ATOM 1751 N N . GLY A 1 215 ? -24.436 3.772 38.511 1.00 42.88 215 GLY A N 1
ATOM 1752 C CA . GLY A 1 215 ? -24.767 2.806 39.557 1.00 42.88 215 GLY A CA 1
ATOM 1753 C C . GLY A 1 215 ? -26.105 2.095 39.352 1.00 42.88 215 GLY A C 1
ATOM 1754 O O . GLY A 1 215 ? -26.478 1.269 40.183 1.00 42.88 215 GLY A O 1
ATOM 1755 N N . SER A 1 216 ? -26.836 2.389 38.271 1.00 47.31 216 SER A N 1
ATOM 1756 C CA . SER A 1 216 ? -28.064 1.668 37.941 1.00 47.31 216 SER A CA 1
ATOM 1757 C C . SER A 1 216 ? -27.751 0.302 37.327 1.00 47.31 216 SER A C 1
ATOM 1759 O O . SER A 1 216 ? -26.781 0.135 36.590 1.00 47.31 216 SER A O 1
ATOM 1761 N N . GLU A 1 217 ? -28.576 -0.699 37.635 1.00 45.28 217 GLU A N 1
ATOM 1762 C CA . GLU A 1 217 ? -28.464 -2.032 37.043 1.00 45.28 217 GLU A CA 1
ATOM 1763 C C . GLU A 1 217 ? -29.433 -2.172 35.868 1.00 45.28 217 GLU A C 1
ATOM 1765 O O . GLU A 1 217 ? -30.566 -1.682 35.895 1.00 45.28 217 GLU A O 1
ATOM 1770 N N . SER A 1 218 ? -29.020 -2.885 34.826 1.00 45.16 218 SER A N 1
ATOM 1771 C CA . SER A 1 218 ? -29.936 -3.374 33.800 1.00 45.16 218 SER A CA 1
ATOM 1772 C C . SER A 1 218 ? -29.783 -4.868 33.622 1.00 45.16 218 SER A C 1
ATOM 1774 O O . SER A 1 218 ? -28.686 -5.425 33.644 1.00 45.16 218 SER A O 1
ATOM 1776 N N . THR A 1 219 ? -30.928 -5.526 33.494 1.00 41.00 219 THR A N 1
ATOM 1777 C CA . THR A 1 219 ? -31.012 -6.963 33.273 1.00 41.00 219 THR A CA 1
ATOM 1778 C C . THR A 1 219 ? -31.608 -7.189 31.897 1.00 41.00 219 THR A C 1
ATOM 1780 O O . THR A 1 219 ? -32.651 -6.614 31.584 1.00 41.00 219 THR A O 1
ATOM 1783 N N . ILE A 1 220 ? -30.986 -8.050 31.093 1.00 42.94 220 ILE A N 1
ATOM 1784 C CA . ILE A 1 220 ? -31.662 -8.625 29.929 1.00 42.94 220 ILE A CA 1
ATOM 1785 C C . ILE A 1 220 ? -32.574 -9.716 30.495 1.00 42.94 220 ILE A C 1
ATOM 1787 O O . ILE A 1 220 ? -32.213 -10.888 30.536 1.00 42.94 220 ILE A O 1
ATOM 1791 N N . LEU A 1 221 ? -33.715 -9.319 31.056 1.00 37.09 221 LEU A N 1
ATOM 1792 C CA . LEU A 1 221 ? -34.792 -10.259 31.336 1.00 37.09 221 LEU A CA 1
ATOM 1793 C C . LEU A 1 221 ? -35.911 -10.006 30.345 1.00 37.09 221 LEU A C 1
ATOM 1795 O O . LEU A 1 221 ? -36.337 -8.866 30.131 1.00 37.09 221 LEU A O 1
ATOM 1799 N N . GLU A 1 222 ? -36.354 -11.108 29.751 1.00 40.56 222 GLU A N 1
ATOM 1800 C CA . GLU A 1 222 ? -37.653 -11.210 29.120 1.00 40.56 222 GLU A CA 1
ATOM 1801 C C . GLU A 1 222 ? -38.708 -10.656 30.086 1.00 40.56 222 GLU A C 1
ATOM 1803 O O . GLU A 1 222 ? -38.685 -10.951 31.286 1.00 40.56 222 GLU A O 1
ATOM 1808 N N . ASP A 1 223 ? -39.609 -9.809 29.591 1.00 42.28 223 ASP A N 1
ATOM 1809 C CA . ASP A 1 223 ? -40.804 -9.482 30.359 1.00 42.28 223 ASP A CA 1
ATOM 1810 C C . ASP A 1 223 ? -41.605 -10.763 30.678 1.00 42.28 223 ASP A C 1
ATOM 1812 O O . ASP A 1 223 ? -41.325 -11.852 30.179 1.00 42.28 223 ASP A O 1
ATOM 1816 N N . GLU A 1 224 ? -42.637 -10.647 31.509 1.00 40.66 224 GLU A N 1
ATOM 1817 C CA . GLU A 1 224 ? -43.565 -11.740 31.860 1.00 40.66 224 GLU A CA 1
ATOM 1818 C C . GLU A 1 224 ? -44.249 -12.414 30.640 1.00 40.66 224 GLU A C 1
ATOM 1820 O O . GLU A 1 224 ? -44.963 -13.403 30.797 1.00 40.66 224 GLU A O 1
ATOM 1825 N N . TYR A 1 225 ? -43.984 -11.925 29.421 1.00 48.16 225 TYR A N 1
ATOM 1826 C CA . TYR A 1 225 ? -44.459 -12.434 28.139 1.00 48.16 225 TYR A CA 1
ATOM 1827 C C . TYR A 1 225 ? -43.335 -12.924 27.204 1.00 48.16 225 TYR A C 1
ATOM 1829 O O . TYR A 1 225 ? -43.607 -13.166 26.024 1.00 48.16 225 TYR A O 1
ATOM 1837 N N . GLY A 1 226 ? -42.094 -13.084 27.680 1.00 42.41 226 GLY A N 1
ATOM 1838 C CA . GLY A 1 226 ? -40.996 -13.627 26.873 1.00 42.41 226 GLY A CA 1
ATOM 1839 C C . GLY A 1 226 ? -40.343 -12.618 25.917 1.00 42.41 226 GLY A C 1
ATOM 1840 O O . GLY A 1 226 ? -39.687 -13.025 24.959 1.00 42.41 226 GLY A O 1
ATOM 1841 N N . ARG A 1 227 ? -40.557 -11.303 26.085 1.00 42.84 227 ARG A N 1
ATOM 1842 C CA . ARG A 1 227 ? -40.024 -10.280 25.163 1.00 42.84 227 ARG A CA 1
ATOM 1843 C C . ARG A 1 227 ? -38.806 -9.585 25.752 1.00 42.84 227 ARG A C 1
ATOM 1845 O O . ARG A 1 227 ? -38.860 -9.059 26.862 1.00 42.84 227 ARG A O 1
ATOM 1852 N N . ALA A 1 228 ? -37.721 -9.531 24.982 1.00 39.97 228 ALA A N 1
ATOM 1853 C CA . ALA A 1 228 ? -36.517 -8.797 25.352 1.00 39.97 228 ALA A CA 1
ATOM 1854 C C . ALA A 1 228 ? -36.834 -7.305 25.564 1.00 39.97 228 ALA A C 1
ATOM 1856 O O . ALA A 1 228 ? -37.371 -6.645 24.670 1.00 39.97 228 ALA A O 1
ATOM 1857 N N . ARG A 1 229 ? -36.495 -6.765 26.740 1.00 40.31 229 ARG A N 1
ATOM 1858 C CA . ARG A 1 229 ? -36.512 -5.316 26.972 1.00 40.31 229 ARG A CA 1
ATOM 1859 C C . ARG A 1 229 ? -35.308 -4.669 26.294 1.00 40.31 229 ARG A C 1
ATOM 1861 O O . ARG A 1 229 ? -34.186 -5.150 26.425 1.00 40.31 229 ARG A O 1
ATOM 1868 N N . THR A 1 230 ? -35.548 -3.566 25.592 1.00 39.50 230 THR A N 1
ATOM 1869 C CA . THR A 1 230 ? -34.506 -2.769 24.943 1.00 39.50 230 THR A CA 1
ATOM 1870 C C . THR A 1 230 ? -33.561 -2.191 25.995 1.00 39.50 230 THR A C 1
ATOM 1872 O O . THR A 1 230 ? -34.016 -1.596 26.973 1.00 39.50 230 THR A O 1
ATOM 1875 N N . LEU A 1 231 ? -32.253 -2.359 25.794 1.00 40.97 231 LEU A N 1
ATOM 1876 C CA . LEU A 1 231 ? -31.241 -1.660 26.581 1.00 40.97 231 LEU A CA 1
ATOM 1877 C C . LEU A 1 231 ? -31.372 -0.155 26.340 1.00 40.97 231 LEU A C 1
ATOM 1879 O O . LEU A 1 231 ? -31.552 0.285 25.203 1.00 40.97 231 LEU A O 1
ATOM 1883 N N . ASP A 1 232 ? -31.272 0.627 27.411 1.00 42.47 232 ASP A N 1
ATOM 1884 C CA . ASP A 1 232 ? -31.162 2.077 27.306 1.00 42.47 232 ASP A CA 1
ATOM 1885 C C . ASP A 1 232 ? -29.778 2.420 26.743 1.00 42.47 232 ASP A C 1
ATOM 1887 O O . ASP A 1 232 ? -28.782 2.498 27.462 1.00 42.47 232 ASP A O 1
ATOM 1891 N N . SER A 1 233 ? -29.714 2.581 25.421 1.00 37.69 233 SER A N 1
ATOM 1892 C CA . SER A 1 233 ? -28.484 2.854 24.676 1.00 37.69 233 SER A CA 1
ATOM 1893 C C . SER A 1 233 ? -27.872 4.228 24.969 1.00 37.69 233 SER A C 1
ATOM 1895 O O . SER A 1 233 ? -26.861 4.570 24.362 1.00 37.69 233 SER A O 1
ATOM 1897 N N . SER A 1 234 ? -28.486 5.030 25.846 1.00 35.91 234 SER A N 1
ATOM 1898 C CA . SER A 1 234 ? -27.960 6.327 26.285 1.00 35.91 234 SER A CA 1
ATOM 1899 C C . SER A 1 234 ? -26.949 6.226 27.437 1.00 35.91 234 SER A C 1
ATOM 1901 O O . SER A 1 234 ? -26.338 7.230 27.805 1.00 35.91 234 SER A O 1
ATOM 1903 N N . LYS A 1 235 ? -26.744 5.032 28.011 1.00 35.75 235 LYS A N 1
ATOM 1904 C CA . LYS A 1 235 ? -25.921 4.833 29.213 1.00 35.75 235 LYS A CA 1
ATOM 1905 C C . LYS A 1 235 ? -24.583 4.137 28.915 1.00 35.75 235 LYS A C 1
ATOM 1907 O O . LYS A 1 235 ? -24.468 3.355 27.977 1.00 35.75 235 LYS A O 1
ATOM 1912 N N . GLU A 1 236 ? -23.550 4.427 29.715 1.00 37.88 236 GLU A N 1
ATOM 1913 C CA . GLU A 1 236 ? -22.207 3.811 29.624 1.00 37.88 236 GLU A CA 1
ATOM 1914 C C . GLU A 1 236 ? -22.059 2.621 30.593 1.00 37.88 236 GLU A C 1
ATOM 1916 O O . GLU A 1 236 ? -22.298 2.774 31.796 1.00 37.88 236 GLU A O 1
ATOM 1921 N N . VAL A 1 237 ? -21.673 1.440 30.086 1.00 36.31 237 VAL A N 1
ATOM 1922 C CA . VAL A 1 237 ? -21.477 0.201 30.875 1.00 36.31 237 VAL A CA 1
ATOM 1923 C C . VAL A 1 237 ? -20.120 0.229 31.589 1.00 36.31 237 VAL A C 1
ATOM 1925 O O . VAL A 1 237 ? -19.122 0.636 30.995 1.00 36.31 237 VAL A O 1
ATOM 1928 N N . ILE A 1 238 ? -20.067 -0.223 32.846 1.00 32.75 238 ILE A N 1
ATOM 1929 C CA . ILE A 1 238 ? -18.805 -0.507 33.545 1.00 32.75 238 ILE A CA 1
ATOM 1930 C C . ILE A 1 238 ? -18.361 -1.926 33.156 1.00 32.75 238 ILE A C 1
ATOM 1932 O O . ILE A 1 238 ? -19.127 -2.869 33.355 1.00 32.75 238 ILE A O 1
ATOM 1936 N N . ALA A 1 239 ? -17.160 -2.066 32.587 1.00 37.12 239 ALA A N 1
ATOM 1937 C CA . ALA A 1 239 ? -16.489 -3.358 32.418 1.00 37.12 239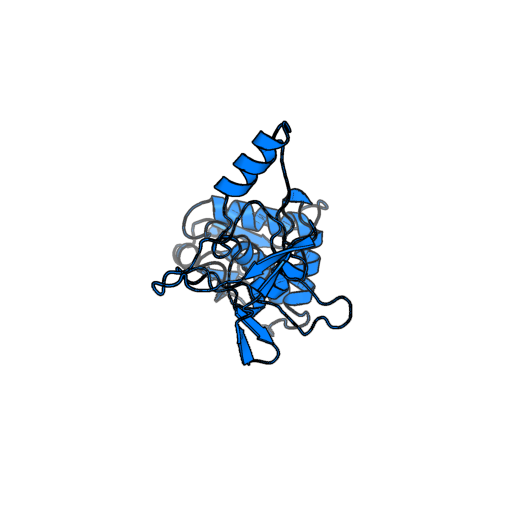 ALA A CA 1
ATOM 1938 C C . ALA A 1 239 ? -15.739 -3.740 33.700 1.00 37.12 239 ALA A C 1
ATOM 1940 O O . ALA A 1 239 ? -15.105 -2.832 34.288 1.00 37.12 239 ALA A O 1
#

Secondary structure (DSSP, 8-state):
---EEEEEEHHHHHHT-SEEEEEES--SHHHHHHHHHHHHHTTPPPTTT-HHHHHHHHHHHHHHH-SSSSSEEEEEGGGS--S-SSS-EEEEETTEEEEEES--SPPP--S-HHHHHHHHHHTS-GGG---HHHHHHHHHTT--GGGS---HHHHHHHHHHTT--------------BTTBTT--------SS---EEEETTEEEE--EEEBTTS-EEE--B-TTSPBPPP-TTSPBP-